Protein AF-0000000084597489 (afdb_homodimer)

Organism: NCBI:txid1246626

Structure (mmCIF, N/CA/C/O backbone):
data_AF-0000000084597489-model_v1
#
loop_
_entity.id
_entity.type
_entity.pdbx_description
1 polymer 'DUF3888 domain-containing protein'
#
loop_
_atom_site.group_PDB
_atom_site.id
_atom_site.type_symbol
_atom_site.label_atom_id
_atom_site.label_alt_id
_atom_site.label_comp_id
_atom_site.label_asym_id
_atom_site.label_entity_id
_atom_site.label_seq_id
_atom_site.pdbx_PDB_ins_code
_atom_site.Cartn_x
_atom_site.Cartn_y
_atom_site.Cartn_z
_atom_site.occupancy
_atom_site.B_iso_or_equiv
_atom_site.auth_seq_id
_atom_site.auth_comp_id
_atom_site.auth_asym_id
_atom_site.auth_atom_id
_atom_site.pdbx_PDB_model_num
ATOM 1 N N . MET A 1 1 ? -45.062 -68.438 13.211 1 38.62 1 MET A N 1
ATOM 2 C CA . MET A 1 1 ? -45.031 -67 12.867 1 38.62 1 MET A CA 1
ATOM 3 C C . MET A 1 1 ? -43.625 -66.5 12.914 1 38.62 1 MET A C 1
ATOM 5 O O . MET A 1 1 ? -42.969 -66.5 13.961 1 38.62 1 MET A O 1
ATOM 9 N N . LYS A 1 2 ? -42.875 -66.75 11.805 1 48.28 2 LYS A N 1
ATOM 10 C CA . LYS A 1 2 ? -41.5 -66.312 11.594 1 48.28 2 LYS A CA 1
ATOM 11 C C . LYS A 1 2 ? -41.344 -64.812 11.766 1 48.28 2 LYS A C 1
ATOM 13 O O . LYS A 1 2 ? -42.031 -64.062 11.109 1 48.28 2 LYS A O 1
ATOM 18 N N . VAL A 1 3 ? -41.188 -64.375 12.984 1 47.78 3 VAL A N 1
ATOM 19 C CA . VAL A 1 3 ? -41 -62.938 13.281 1 47.78 3 VAL A CA 1
ATOM 20 C C . VAL A 1 3 ? -39.844 -62.375 12.453 1 47.78 3 VAL A C 1
ATOM 22 O O . VAL A 1 3 ? -38.719 -62.906 12.516 1 47.78 3 VAL A O 1
ATOM 25 N N . PRO A 1 4 ? -40.156 -61.688 11.312 1 54.34 4 PRO A N 1
ATOM 26 C CA . PRO A 1 4 ? -39.062 -61.062 10.547 1 54.34 4 PRO A CA 1
ATOM 27 C C . PRO A 1 4 ? -38.219 -60.125 11.398 1 54.34 4 PRO A C 1
ATOM 29 O O . PRO A 1 4 ? -38.781 -59.344 12.203 1 54.34 4 PRO A O 1
ATOM 32 N N . ILE A 1 5 ? -37.062 -60.594 11.875 1 54.53 5 ILE A N 1
ATOM 33 C CA . ILE A 1 5 ? -36.062 -59.719 12.523 1 54.53 5 ILE A CA 1
ATOM 34 C C . ILE A 1 5 ? -35.75 -58.531 11.617 1 54.53 5 ILE A C 1
ATOM 36 O O . ILE A 1 5 ? -35.281 -58.688 10.492 1 54.53 5 ILE A O 1
ATOM 40 N N . LEU A 1 6 ? -36.562 -57.5 11.617 1 45.88 6 LEU A N 1
ATOM 41 C CA . LEU A 1 6 ? -36.25 -56.219 10.969 1 45.88 6 LEU A CA 1
ATOM 42 C C . LEU A 1 6 ? -34.906 -55.688 11.414 1 45.88 6 LEU A C 1
ATOM 44 O O . LEU A 1 6 ? -34.688 -55.438 12.594 1 45.88 6 LEU A O 1
ATOM 48 N N . ILE A 1 7 ? -33.844 -56.125 10.75 1 45.31 7 ILE A N 1
ATOM 49 C CA . ILE A 1 7 ? -32.5 -55.594 10.945 1 45.31 7 ILE A CA 1
ATOM 50 C C . ILE A 1 7 ? -32.531 -54.094 10.648 1 45.31 7 ILE A C 1
ATOM 52 O O . ILE A 1 7 ? -32.781 -53.656 9.523 1 45.31 7 ILE A O 1
ATOM 56 N N . LEU A 1 8 ? -33 -53.281 11.594 1 44.16 8 LEU A N 1
ATOM 57 C CA . LEU A 1 8 ? -32.812 -51.844 11.531 1 44.16 8 LEU A CA 1
ATOM 58 C C . LEU A 1 8 ? -31.359 -51.5 11.289 1 44.16 8 LEU A C 1
ATOM 60 O O . LEU A 1 8 ? -30.516 -51.781 12.141 1 44.16 8 LEU A O 1
ATOM 64 N N . LEU A 1 9 ? -30.906 -51.531 10.031 1 42.19 9 LEU A N 1
ATOM 65 C CA . LEU A 1 9 ? -29.594 -51 9.664 1 42.19 9 LEU A CA 1
ATOM 66 C C . LEU A 1 9 ? -29.469 -49.531 10.047 1 42.19 9 LEU A C 1
ATOM 68 O O . LEU A 1 9 ? -30.219 -48.688 9.547 1 42.19 9 LEU A O 1
ATOM 72 N N . VAL A 1 10 ? -29.219 -49.25 11.32 1 42.66 10 VAL A N 1
ATOM 73 C CA . VAL A 1 10 ? -28.875 -47.906 11.734 1 42.66 10 VAL A CA 1
ATOM 74 C C . VAL A 1 10 ? -27.688 -47.406 10.93 1 42.66 10 VAL A C 1
ATOM 76 O O . VAL A 1 10 ? -26.578 -47.938 11.039 1 42.66 10 VAL A O 1
ATOM 79 N N . ALA A 1 11 ? -27.938 -46.969 9.695 1 42.75 11 ALA A N 1
ATOM 80 C CA . ALA A 1 11 ? -26.922 -46.25 8.93 1 42.75 11 ALA A CA 1
ATOM 81 C C . ALA A 1 11 ? -26.344 -45.094 9.742 1 42.75 11 ALA A C 1
ATOM 83 O O . ALA A 1 11 ? -27.062 -44.156 10.094 1 42.75 11 ALA A O 1
ATOM 84 N N . THR A 1 12 ? -25.391 -45.406 10.633 1 39.28 12 THR A N 1
ATOM 85 C CA . THR A 1 12 ? -24.641 -44.344 11.281 1 39.28 12 THR A CA 1
ATOM 86 C C . THR A 1 12 ? -24.031 -43.406 10.25 1 39.28 12 THR A C 1
ATOM 88 O O . THR A 1 12 ? -23.219 -43.812 9.422 1 39.28 12 THR A O 1
ATOM 91 N N . PHE A 1 13 ? -24.844 -42.5 9.727 1 37.5 13 PHE A N 1
ATOM 92 C CA . PHE A 1 13 ? -24.297 -41.375 8.945 1 37.5 13 PHE A CA 1
ATOM 93 C C . PHE A 1 13 ? -23.125 -40.75 9.672 1 37.5 13 PHE A C 1
ATOM 95 O O . PHE A 1 13 ? -23.297 -40.125 10.727 1 37.5 13 PHE A O 1
ATOM 102 N N . LEU A 1 14 ? -21.906 -41.406 9.664 1 39.41 14 LEU A N 1
ATOM 103 C CA . LEU A 1 14 ? -20.703 -40.656 10.039 1 39.41 14 LEU A CA 1
ATOM 104 C C . LEU A 1 14 ? -20.625 -39.344 9.297 1 39.41 14 LEU A C 1
ATOM 106 O O . LEU A 1 14 ? -20.484 -39.312 8.07 1 39.41 14 LEU A O 1
ATOM 110 N N . PHE A 1 15 ? -21.453 -38.375 9.734 1 35.28 15 PHE A N 1
ATOM 111 C CA . PHE A 1 15 ? -21.156 -37.031 9.305 1 35.28 15 PHE A CA 1
ATOM 112 C C . PHE A 1 15 ? -19.672 -36.719 9.445 1 35.28 15 PHE A C 1
ATOM 114 O O . PHE A 1 15 ? -19.156 -36.594 10.562 1 35.28 15 PHE A O 1
ATOM 121 N N . THR A 1 16 ? -18.844 -37.312 8.609 1 35.59 16 THR A N 1
ATOM 122 C CA . THR A 1 16 ? -17.5 -36.75 8.57 1 35.59 16 THR A CA 1
ATOM 123 C C . THR A 1 16 ? -17.547 -35.219 8.469 1 35.59 16 THR A C 1
ATOM 125 O O . THR A 1 16 ? -18.188 -34.688 7.57 1 35.59 16 THR A O 1
ATOM 128 N N . THR A 1 17 ? -17.688 -34.562 9.625 1 39.88 17 THR A N 1
ATOM 129 C CA . THR A 1 17 ? -17.469 -33.125 9.617 1 39.88 17 THR A CA 1
ATOM 130 C C . THR A 1 17 ? -16.297 -32.75 8.727 1 39.88 17 THR A C 1
ATOM 132 O O . THR A 1 17 ? -15.258 -33.438 8.75 1 39.88 17 THR A O 1
ATOM 135 N N . PRO A 1 18 ? -16.578 -32.219 7.523 1 37.91 18 PRO A N 1
ATOM 136 C CA . PRO A 1 18 ? -15.414 -31.734 6.781 1 37.91 18 PRO A CA 1
ATOM 137 C C . PRO A 1 18 ? -14.367 -31.109 7.688 1 37.91 18 PRO A C 1
ATOM 139 O O . PRO A 1 18 ? -14.711 -30.5 8.703 1 37.91 18 PRO A O 1
ATOM 142 N N . ILE A 1 19 ? -13.281 -31.781 8.008 1 35.19 19 ILE A N 1
ATOM 143 C CA . ILE A 1 19 ? -12.125 -31.109 8.586 1 35.19 19 ILE A CA 1
ATOM 144 C C . ILE A 1 19 ? -12.008 -29.703 7.996 1 35.19 19 ILE A C 1
ATOM 146 O O . ILE A 1 19 ? -11.836 -29.531 6.789 1 35.19 19 ILE A O 1
ATOM 150 N N . GLN A 1 20 ? -12.859 -28.844 8.383 1 34.28 20 GLN A N 1
ATOM 151 C CA . GLN A 1 20 ? -12.43 -27.484 8.055 1 34.28 20 GLN A CA 1
ATOM 152 C C . GLN A 1 20 ? -10.953 -27.281 8.359 1 34.28 20 GLN A C 1
ATOM 154 O O . GLN A 1 20 ? -10.523 -27.422 9.5 1 34.28 20 GLN A O 1
ATOM 159 N N . ALA A 1 21 ? -10.055 -27.828 7.547 1 33.16 21 ALA A N 1
ATOM 160 C CA . ALA A 1 21 ? -8.695 -27.312 7.684 1 33.16 21 ALA A CA 1
ATOM 161 C C . ALA A 1 21 ? -8.703 -25.891 8.242 1 33.16 21 ALA A C 1
ATOM 163 O O . ALA A 1 21 ? -9.328 -25 7.672 1 33.16 21 ALA A O 1
ATOM 164 N N . GLN A 1 22 ? -8.727 -25.812 9.508 1 33.59 22 GLN A N 1
ATOM 165 C CA . GLN A 1 22 ? -8.328 -24.516 10.062 1 33.59 22 GLN A CA 1
ATOM 166 C C . GLN A 1 22 ? -7.098 -23.969 9.352 1 33.59 22 GLN A C 1
ATOM 168 O O . GLN A 1 22 ? -5.988 -24.484 9.531 1 33.59 22 GLN A O 1
ATOM 173 N N . VAL A 1 23 ? -7.102 -23.828 8.07 1 34.94 23 VAL A N 1
ATOM 174 C CA . VAL A 1 23 ? -6.051 -22.938 7.602 1 34.94 23 VAL A CA 1
ATOM 175 C C . VAL A 1 23 ? -5.73 -21.906 8.688 1 34.94 23 VAL A C 1
ATOM 177 O O . VAL A 1 23 ? -6.555 -21.047 8.992 1 34.94 23 VAL A O 1
ATOM 180 N N . GLU A 1 24 ? -5.359 -22.344 9.805 1 38.25 24 GLU A N 1
ATOM 181 C CA . GLU A 1 24 ? -4.723 -21.281 10.586 1 38.25 24 GLU A CA 1
ATOM 182 C C . GLU A 1 24 ? -4.055 -20.25 9.68 1 38.25 24 GLU A C 1
ATOM 184 O O . GLU A 1 24 ? -3.01 -20.516 9.086 1 38.25 24 GLU A O 1
ATOM 189 N N . SER A 1 25 ? -4.676 -19.812 8.656 1 43.41 25 SER A N 1
ATOM 190 C CA . SER A 1 25 ? -4.195 -18.75 7.777 1 43.41 25 SER A CA 1
ATOM 191 C C . SER A 1 25 ? -3.355 -17.734 8.547 1 43.41 25 SER A C 1
ATOM 193 O O . SER A 1 25 ? -3.809 -17.188 9.555 1 43.41 25 SER A O 1
ATOM 195 N N . ASN A 1 26 ? -2.293 -18.016 9.156 1 51.16 26 ASN A N 1
ATOM 196 C CA . ASN A 1 26 ? -1.458 -16.906 9.602 1 51.16 26 ASN A CA 1
ATOM 197 C C . ASN A 1 26 ? -1.826 -15.609 8.883 1 51.16 26 ASN A C 1
ATOM 199 O O . ASN A 1 26 ? -1.572 -15.469 7.688 1 51.16 26 ASN A O 1
ATOM 203 N N . SER A 1 27 ? -2.883 -14.93 9.391 1 72.44 27 SER A N 1
ATOM 204 C CA . SER A 1 27 ? -3.715 -13.883 8.812 1 72.44 27 SER A CA 1
ATOM 205 C C . SER A 1 27 ? -2.871 -12.703 8.352 1 72.44 27 SER A C 1
ATOM 207 O O . SER A 1 27 ? -2.018 -12.211 9.094 1 72.44 27 SER A O 1
ATOM 209 N N . GLN A 1 28 ? -2.662 -12.586 7.176 1 88.19 28 GLN A N 1
ATOM 210 C CA . GLN A 1 28 ? -2.074 -11.406 6.539 1 88.19 28 GLN A CA 1
ATOM 211 C C . GLN A 1 28 ? -2.539 -10.125 7.219 1 88.19 28 GLN A C 1
ATOM 213 O O . GLN A 1 28 ? -3.713 -9.992 7.57 1 88.19 28 GLN A O 1
ATOM 218 N N . SER A 1 29 ? -1.501 -9.352 7.629 1 94.62 29 SER A N 1
ATOM 219 C CA . SER A 1 29 ? -1.871 -8.086 8.25 1 94.62 29 SER A CA 1
ATOM 220 C C . SER A 1 29 ? -2.816 -7.289 7.355 1 94.62 29 SER A C 1
ATOM 222 O O . SER A 1 29 ? -2.836 -7.477 6.137 1 94.62 29 SER A O 1
ATOM 224 N N . GLN A 1 30 ? -3.555 -6.445 7.914 1 96.62 30 GLN A N 1
ATOM 225 C CA . GLN A 1 30 ? -4.414 -5.547 7.148 1 96.62 30 GLN A CA 1
ATOM 226 C C . GLN A 1 30 ? -3.6 -4.699 6.18 1 96.62 30 GLN A C 1
ATOM 228 O O . GLN A 1 30 ? -4.02 -4.473 5.043 1 96.62 30 GLN A O 1
ATOM 233 N N . GLN A 1 31 ? -2.492 -4.352 6.648 1 98.12 31 GLN A N 1
ATOM 234 C CA . GLN A 1 31 ? -1.624 -3.523 5.816 1 98.12 31 GLN A CA 1
ATOM 235 C C . GLN A 1 31 ? -1.136 -4.297 4.594 1 98.12 31 GLN A C 1
ATOM 237 O O . GLN A 1 31 ? -1.117 -3.762 3.484 1 98.12 31 GLN A O 1
ATOM 242 N N . ASP A 1 32 ? -0.842 -5.504 4.797 1 98 32 ASP A N 1
ATOM 243 C CA . ASP A 1 32 ? -0.405 -6.309 3.66 1 98 32 ASP A CA 1
ATOM 244 C C . ASP A 1 32 ? -1.561 -6.578 2.699 1 98 32 ASP A C 1
ATOM 246 O O . ASP A 1 32 ? -1.361 -6.648 1.484 1 98 32 ASP A O 1
ATOM 250 N N . GLN A 1 33 ? -2.717 -6.691 3.215 1 97.81 33 GLN A N 1
ATOM 251 C CA . GLN A 1 33 ? -3.881 -6.84 2.348 1 97.81 33 GLN A CA 1
ATOM 252 C C . GLN A 1 33 ? -4.117 -5.574 1.527 1 97.81 33 GLN A C 1
ATOM 254 O O . GLN A 1 33 ? -4.484 -5.652 0.352 1 97.81 33 GLN A O 1
ATOM 259 N N . ILE A 1 34 ? -3.887 -4.477 2.098 1 98.62 34 ILE A N 1
ATOM 260 C CA . ILE A 1 34 ? -4.012 -3.195 1.411 1 98.62 34 ILE A CA 1
ATOM 261 C C . ILE A 1 34 ? -2.938 -3.08 0.334 1 98.62 34 ILE A C 1
ATOM 263 O O . ILE A 1 34 ? -3.232 -2.744 -0.815 1 98.62 34 ILE A O 1
ATOM 267 N N . ILE A 1 35 ? -1.724 -3.412 0.653 1 98.75 35 ILE A N 1
ATOM 268 C CA . ILE A 1 35 ? -0.629 -3.381 -0.31 1 98.75 35 ILE A CA 1
ATOM 269 C C . ILE A 1 35 ? -0.944 -4.309 -1.48 1 98.75 35 ILE A C 1
ATOM 271 O O . ILE A 1 35 ? -0.804 -3.924 -2.643 1 98.75 35 ILE A O 1
ATOM 275 N N . GLU A 1 36 ? -1.407 -5.488 -1.193 1 98.38 36 GLU A N 1
ATOM 276 C CA . GLU A 1 36 ? -1.79 -6.453 -2.221 1 98.38 36 GLU A CA 1
ATOM 277 C C . GLU A 1 36 ? -2.852 -5.875 -3.152 1 98.38 36 GLU A C 1
ATOM 279 O O . GLU A 1 36 ? -2.744 -5.992 -4.375 1 98.38 36 GLU A O 1
ATOM 284 N N . SER A 1 37 ? -3.807 -5.262 -2.551 1 98 37 SER A N 1
ATOM 285 C CA . SER A 1 37 ? -4.93 -4.758 -3.338 1 98 37 SER A CA 1
ATOM 286 C C . SER A 1 37 ? -4.504 -3.586 -4.219 1 98 37 SER A C 1
ATOM 288 O O . SER A 1 37 ? -4.898 -3.502 -5.383 1 98 37 SER A O 1
ATOM 290 N N . ILE A 1 38 ? -3.691 -2.736 -3.699 1 98.5 38 ILE A N 1
ATOM 291 C CA . ILE A 1 38 ? -3.25 -1.573 -4.461 1 98.5 38 ILE A CA 1
ATOM 292 C C . ILE A 1 38 ? -2.352 -2.021 -5.613 1 98.5 38 ILE A C 1
ATOM 294 O O . ILE A 1 38 ? -2.428 -1.476 -6.715 1 98.5 38 ILE A O 1
ATOM 298 N N . LEU A 1 39 ? -1.53 -3.039 -5.352 1 98.38 39 LEU A N 1
ATOM 299 C CA . LEU A 1 39 ? -0.535 -3.461 -6.332 1 98.38 39 LEU A CA 1
ATOM 300 C C . LEU A 1 39 ? -1.058 -4.621 -7.172 1 98.38 39 LEU A C 1
ATOM 302 O O . LEU A 1 39 ? -0.314 -5.203 -7.965 1 98.38 39 LEU A O 1
ATOM 306 N N . PHE A 1 40 ? -2.297 -4.969 -7.098 1 98 40 PHE A N 1
ATOM 307 C CA . PHE A 1 40 ? -2.848 -6.195 -7.664 1 98 40 PHE A CA 1
ATOM 308 C C . PHE A 1 40 ? -2.582 -6.27 -9.164 1 98 40 PHE A C 1
ATOM 310 O O . PHE A 1 40 ? -2.033 -7.258 -9.656 1 98 40 PHE A O 1
ATOM 317 N N . VAL A 1 41 ? -2.904 -5.25 -9.867 1 97.19 41 VAL A N 1
ATOM 318 C CA . VAL A 1 41 ? -2.799 -5.262 -11.328 1 97.19 41 VAL A CA 1
ATOM 319 C C . VAL A 1 41 ? -1.331 -5.32 -11.742 1 97.19 41 VAL A C 1
ATOM 321 O O . VAL A 1 41 ? -0.958 -6.098 -12.625 1 97.19 41 VAL A O 1
ATOM 324 N N . THR A 1 42 ? -0.483 -4.504 -11.031 1 98 42 THR A N 1
ATOM 325 C CA . THR A 1 42 ? 0.943 -4.465 -11.344 1 98 42 THR A CA 1
ATOM 326 C C . THR A 1 42 ? 1.582 -5.832 -11.109 1 98 42 THR A C 1
ATOM 328 O O . THR A 1 42 ? 2.328 -6.324 -11.961 1 98 42 THR A O 1
ATOM 331 N N . ILE A 1 43 ? 1.26 -6.48 -10 1 98.75 43 ILE A N 1
ATOM 332 C CA . ILE A 1 43 ? 1.809 -7.789 -9.664 1 98.75 43 ILE A CA 1
ATOM 333 C C . ILE A 1 43 ? 1.311 -8.836 -10.664 1 98.75 43 ILE A C 1
ATOM 335 O O . ILE A 1 43 ? 2.098 -9.625 -11.18 1 98.75 43 ILE A O 1
ATOM 339 N N . SER A 1 44 ? 0.061 -8.773 -10.984 1 98.12 44 SER A N 1
ATOM 340 C CA . SER A 1 44 ? -0.523 -9.742 -11.914 1 98.12 44 SER A CA 1
ATOM 341 C C . SER A 1 44 ? 0.147 -9.672 -13.281 1 98.12 44 SER A C 1
ATOM 343 O O . SER A 1 44 ? 0.469 -10.703 -13.867 1 98.12 44 SER A O 1
ATOM 345 N N . ASN A 1 45 ? 0.3 -8.5 -13.758 1 98.44 45 ASN A N 1
ATOM 346 C CA . ASN A 1 45 ? 0.928 -8.32 -15.062 1 98.44 45 ASN A CA 1
ATOM 347 C C . ASN A 1 45 ? 2.379 -8.797 -15.055 1 98.44 45 ASN A C 1
ATOM 349 O O . ASN A 1 45 ? 2.834 -9.422 -16.016 1 98.44 45 ASN A O 1
ATOM 353 N N . GLU A 1 46 ? 3.104 -8.477 -13.992 1 98.81 46 GLU A N 1
ATOM 354 C CA . GLU A 1 46 ? 4.492 -8.914 -13.891 1 98.81 46 GLU A CA 1
ATOM 355 C C . GLU A 1 46 ? 4.598 -10.438 -13.906 1 98.81 46 GLU A C 1
ATOM 357 O O . GLU A 1 46 ? 5.441 -11 -14.609 1 98.81 46 GLU A O 1
ATOM 362 N N . LEU A 1 47 ? 3.719 -11.055 -13.086 1 98.88 47 LEU A N 1
ATOM 363 C CA . LEU A 1 47 ? 3.719 -12.516 -13.039 1 98.88 47 LEU A CA 1
ATOM 364 C C . LEU A 1 47 ? 3.398 -13.109 -14.406 1 98.88 47 LEU A C 1
ATOM 366 O O . LEU A 1 47 ? 4.059 -14.047 -14.852 1 98.88 47 LEU A O 1
ATOM 370 N N . LYS A 1 48 ? 2.371 -12.594 -15.055 1 98.69 48 LYS A N 1
ATOM 371 C CA . LYS A 1 48 ? 2.012 -13.07 -16.391 1 98.69 48 LYS A CA 1
ATOM 372 C C . LYS A 1 48 ? 3.195 -12.977 -17.344 1 98.69 48 LYS A C 1
ATOM 374 O O . LYS A 1 48 ? 3.455 -13.898 -18.125 1 98.69 48 LYS A O 1
ATOM 379 N N . MET A 1 49 ? 3.836 -11.906 -17.328 1 98.62 49 MET A N 1
ATOM 380 C CA . MET A 1 49 ? 4.969 -11.68 -18.219 1 98.62 49 MET A CA 1
ATOM 381 C C . MET A 1 49 ? 6.113 -12.633 -17.891 1 98.62 49 MET A C 1
ATOM 383 O O . MET A 1 49 ? 6.711 -13.219 -18.797 1 98.62 49 MET A O 1
ATOM 387 N N . LYS A 1 50 ? 6.461 -12.844 -16.609 1 98.56 50 LYS A N 1
ATOM 388 C CA . LYS A 1 50 ? 7.617 -13.625 -16.188 1 98.56 50 LYS A CA 1
ATOM 389 C C . LYS A 1 50 ? 7.379 -15.117 -16.375 1 98.56 50 LYS A C 1
ATOM 391 O O . LYS A 1 50 ? 8.312 -15.867 -16.656 1 98.56 50 LYS A O 1
ATOM 396 N N . PHE A 1 51 ? 6.168 -15.516 -16.297 1 98.19 51 PHE A N 1
ATOM 397 C CA . PHE A 1 51 ? 5.859 -16.938 -16.359 1 98.19 51 PHE A CA 1
ATOM 398 C C . PHE A 1 51 ? 5.223 -17.297 -17.688 1 98.19 51 PHE A C 1
ATOM 400 O O . PHE A 1 51 ? 4.953 -18.469 -17.969 1 98.19 51 PHE A O 1
ATOM 407 N N . ASP A 1 52 ? 4.988 -16.219 -18.547 1 96.69 52 ASP A N 1
ATOM 408 C CA . ASP A 1 52 ? 4.348 -16.391 -19.859 1 96.69 52 ASP A CA 1
ATOM 409 C C . ASP A 1 52 ? 2.982 -17.062 -19.719 1 96.69 52 ASP A C 1
ATOM 411 O O . ASP A 1 52 ? 2.582 -17.844 -20.578 1 96.69 52 ASP A O 1
ATOM 415 N N . ASN A 1 53 ? 2.412 -16.938 -18.516 1 96.5 53 ASN A N 1
ATOM 416 C CA . ASN A 1 53 ? 1.111 -17.469 -18.125 1 96.5 53 ASN A CA 1
ATOM 417 C C . ASN A 1 53 ? 0.51 -16.703 -16.953 1 96.5 53 ASN A C 1
ATOM 419 O O . ASN A 1 53 ? 1.233 -16.266 -16.062 1 96.5 53 ASN A O 1
ATOM 423 N N . PRO A 1 54 ? -0.831 -16.578 -17.031 1 97.06 54 PRO A N 1
ATOM 424 C CA . PRO A 1 54 ? -1.43 -15.977 -15.828 1 97.06 54 PRO A CA 1
ATOM 425 C C . PRO A 1 54 ? -1.196 -16.812 -14.57 1 97.06 54 PRO A C 1
ATOM 427 O O . PRO A 1 54 ? -1.327 -18.031 -14.609 1 97.06 54 PRO A O 1
ATOM 430 N N . MET A 1 55 ? -0.812 -16.141 -13.469 1 98.19 55 MET A N 1
ATOM 431 C CA . MET A 1 55 ? -0.617 -16.797 -12.172 1 98.19 55 MET A CA 1
ATOM 432 C C . MET A 1 55 ? -1.559 -16.203 -11.125 1 98.19 55 MET A C 1
ATOM 434 O O . MET A 1 55 ? -1.806 -14.992 -11.117 1 98.19 55 MET A O 1
ATOM 438 N N . SER A 1 56 ? -2.1 -17.062 -10.258 1 97.69 56 SER A N 1
ATOM 439 C CA . SER A 1 56 ? -2.682 -16.594 -9.008 1 97.69 56 SER A CA 1
ATOM 440 C C . SER A 1 56 ? -1.604 -16.328 -7.961 1 97.69 56 SER A C 1
ATOM 442 O O . SER A 1 56 ? -0.475 -16.812 -8.094 1 97.69 56 SER A O 1
ATOM 444 N N . PHE A 1 57 ? -1.954 -15.469 -6.957 1 98.12 57 PHE A N 1
ATOM 445 C CA . PHE A 1 57 ? -0.966 -15.25 -5.906 1 98.12 57 PHE A CA 1
ATOM 446 C C . PHE A 1 57 ? -1.646 -14.938 -4.578 1 98.12 57 PHE A C 1
ATOM 448 O O . PHE A 1 57 ? -2.814 -14.539 -4.551 1 98.12 57 PHE A O 1
ATOM 455 N N . SER A 1 58 ? -0.874 -15.195 -3.525 1 96.12 58 SER A N 1
ATOM 456 C CA . SER A 1 58 ? -1.307 -14.969 -2.15 1 96.12 58 SER A CA 1
ATOM 457 C C . SER A 1 58 ? -0.121 -14.672 -1.239 1 96.12 58 SER A C 1
ATOM 459 O O . SER A 1 58 ? 0.997 -14.461 -1.715 1 96.12 58 SER A O 1
ATOM 461 N N . CYS A 1 59 ? -0.366 -14.383 -0.003 1 96.75 59 CYS A N 1
ATOM 462 C CA . CYS A 1 59 ? 0.646 -14.227 1.036 1 96.75 59 CYS A CA 1
ATOM 463 C C . CYS A 1 59 ? 1.539 -13.023 0.755 1 96.75 59 CYS A C 1
ATOM 465 O O . CYS A 1 59 ? 2.756 -13.094 0.933 1 96.75 59 CYS A O 1
ATOM 467 N N . VAL A 1 60 ? 0.938 -11.992 0.282 1 97.94 60 VAL A N 1
ATOM 468 C CA . VAL A 1 60 ? 1.697 -10.781 -0.022 1 97.94 60 VAL A CA 1
ATOM 469 C C . VAL A 1 60 ? 2.234 -10.172 1.271 1 97.94 60 VAL A C 1
ATOM 471 O O . VAL A 1 60 ? 1.507 -10.055 2.258 1 97.94 60 VAL A O 1
ATOM 474 N N . HIS A 1 61 ? 3.525 -9.828 1.229 1 98.19 61 HIS A N 1
ATOM 475 C CA . HIS A 1 61 ? 4.195 -9.227 2.375 1 98.19 61 HIS A CA 1
ATOM 476 C C . HIS A 1 61 ? 5.156 -8.125 1.937 1 98.19 61 HIS A C 1
ATOM 478 O O . HIS A 1 61 ? 6.16 -8.398 1.275 1 98.19 61 HIS A O 1
ATOM 484 N N . GLY A 1 62 ? 4.801 -6.934 2.266 1 98.56 62 GLY A N 1
ATOM 485 C CA . GLY A 1 62 ? 5.695 -5.82 1.985 1 98.56 62 GLY A CA 1
ATOM 486 C C . GLY A 1 62 ? 6.711 -5.574 3.088 1 98.56 62 GLY A C 1
ATOM 487 O O . GLY A 1 62 ? 6.367 -5.594 4.27 1 98.56 62 GLY A O 1
ATOM 488 N N . HIS A 1 63 ? 7.914 -5.324 2.707 1 98.44 63 HIS A N 1
ATOM 489 C CA . HIS A 1 63 ? 8.969 -5.121 3.695 1 98.44 63 HIS A CA 1
ATOM 490 C C . HIS A 1 63 ? 10.164 -4.398 3.084 1 98.44 63 HIS A C 1
ATOM 492 O O . HIS A 1 63 ? 10.18 -4.121 1.883 1 98.44 63 HIS A O 1
ATOM 498 N N . SER A 1 64 ? 11.062 -3.928 3.898 1 98.38 64 SER A N 1
ATOM 499 C CA . SER A 1 64 ? 12.359 -3.369 3.5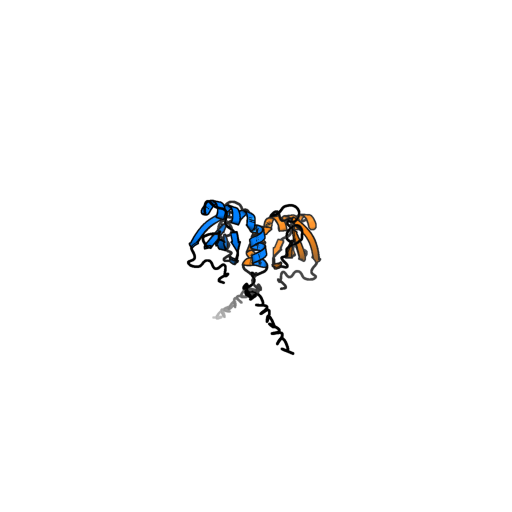23 1 98.38 64 SER A CA 1
ATOM 500 C C . SER A 1 64 ? 12.195 -2.041 2.791 1 98.38 64 SER A C 1
ATOM 502 O O . SER A 1 64 ? 12.867 -1.797 1.783 1 98.38 64 SER A O 1
ATOM 504 N N . PHE A 1 65 ? 11.312 -1.304 3.244 1 98.44 65 PHE A N 1
ATOM 505 C CA . PHE A 1 65 ? 11.203 0.051 2.715 1 98.44 65 PHE A CA 1
ATOM 506 C C . PHE A 1 65 ? 12.453 0.858 3.033 1 98.44 65 PHE A C 1
ATOM 508 O O . PHE A 1 65 ? 12.938 0.846 4.168 1 98.44 65 PHE A O 1
ATOM 515 N N . LYS A 1 66 ? 12.914 1.578 2.006 1 98.06 66 LYS A N 1
ATOM 516 C CA . LYS A 1 66 ? 14.102 2.389 2.254 1 98.06 66 LYS A CA 1
ATOM 517 C C . LYS A 1 66 ? 14.164 3.572 1.292 1 98.06 66 LYS A C 1
ATOM 519 O O . LYS A 1 66 ? 13.711 3.477 0.15 1 98.06 66 LYS A O 1
ATOM 524 N N . LYS A 1 67 ? 14.758 4.629 1.692 1 96.88 67 LYS A N 1
ATOM 525 C CA . LYS A 1 67 ? 15.117 5.773 0.857 1 96.88 67 LYS A CA 1
ATOM 526 C C . LYS A 1 67 ? 16.469 5.551 0.174 1 96.88 67 LYS A C 1
ATOM 528 O O . LYS A 1 67 ? 17.406 5.043 0.79 1 96.88 67 LYS A O 1
ATOM 533 N N . THR A 1 68 ? 16.453 5.91 -1.074 1 96.69 68 THR A N 1
ATOM 534 C CA . THR A 1 68 ? 17.703 5.867 -1.83 1 96.69 68 THR A CA 1
ATOM 535 C C . THR A 1 68 ? 18.141 7.273 -2.232 1 96.69 68 THR A C 1
ATOM 537 O O . THR A 1 68 ? 17.484 8.258 -1.871 1 96.69 68 THR A O 1
ATOM 540 N N . LEU A 1 69 ? 19.219 7.371 -2.932 1 95.19 69 LEU A N 1
ATOM 541 C CA . LEU A 1 69 ? 19.703 8.664 -3.408 1 95.19 69 LEU A CA 1
ATOM 542 C C . LEU A 1 69 ? 18.719 9.289 -4.387 1 95.19 69 LEU A C 1
ATOM 544 O O . LEU A 1 69 ? 18.578 10.508 -4.441 1 95.19 69 LEU A O 1
ATOM 548 N N . GLU A 1 70 ? 17.953 8.438 -5.141 1 95.94 70 GLU A N 1
ATOM 549 C CA . GLU A 1 70 ? 17.141 8.906 -6.254 1 95.94 70 GLU A CA 1
ATOM 550 C C . GLU A 1 70 ? 15.656 8.727 -5.965 1 95.94 70 GLU A C 1
ATOM 552 O O . GLU A 1 70 ? 14.812 9.156 -6.75 1 95.94 70 GLU A O 1
ATOM 557 N N . GLY A 1 71 ? 15.391 8.109 -4.898 1 97.12 71 GLY A N 1
ATOM 558 C CA . GLY A 1 71 ? 14 7.848 -4.582 1 97.12 71 GLY A CA 1
ATOM 559 C C . GLY A 1 71 ? 13.82 6.863 -3.439 1 97.12 71 GLY A C 1
ATOM 560 O O . GLY A 1 71 ? 14.391 7.047 -2.361 1 97.12 71 GLY A O 1
ATOM 561 N N . HIS A 1 72 ? 12.969 5.891 -3.633 1 98.31 72 HIS A N 1
ATOM 562 C CA . HIS A 1 72 ? 12.672 4.891 -2.611 1 98.31 72 HIS A CA 1
ATOM 563 C C . HIS A 1 72 ? 12.586 3.494 -3.217 1 98.31 72 HIS A C 1
ATOM 565 O O . HIS A 1 72 ? 12.375 3.348 -4.422 1 98.31 72 HIS A O 1
ATOM 571 N N . GLN A 1 73 ? 12.727 2.531 -2.344 1 98.75 73 GLN A N 1
ATOM 572 C CA . GLN A 1 73 ? 12.555 1.137 -2.732 1 98.75 73 GLN A CA 1
ATOM 573 C C . GLN A 1 73 ? 11.867 0.336 -1.63 1 98.75 73 GLN A C 1
ATOM 575 O O . GLN A 1 73 ? 11.992 0.667 -0.448 1 98.75 73 GLN A O 1
ATOM 580 N N . PHE A 1 74 ? 11.234 -0.744 -2.027 1 98.81 74 PHE A N 1
ATOM 581 C CA . PHE A 1 74 ? 10.727 -1.743 -1.096 1 98.81 74 PHE A CA 1
ATOM 582 C C . PHE A 1 74 ? 10.578 -3.098 -1.779 1 98.81 74 PHE A C 1
ATOM 584 O O . PHE A 1 74 ? 10.664 -3.191 -3.006 1 98.81 74 PHE A O 1
ATOM 591 N N . LYS A 1 75 ? 10.414 -4.082 -0.979 1 98.94 75 LYS A N 1
ATOM 592 C CA . LYS A 1 75 ? 10.25 -5.438 -1.494 1 98.94 75 LYS A CA 1
ATOM 593 C C . LYS A 1 75 ? 8.867 -5.988 -1.17 1 98.94 75 LYS A C 1
ATOM 595 O O . LYS A 1 75 ? 8.281 -5.641 -0.143 1 98.94 75 LYS A O 1
ATOM 600 N N . VAL A 1 76 ? 8.445 -6.855 -2.074 1 98.81 76 VAL A N 1
ATOM 601 C CA . VAL A 1 76 ? 7.223 -7.621 -1.86 1 98.81 76 VAL A CA 1
ATOM 602 C C . VAL A 1 76 ? 7.496 -9.109 -2.084 1 98.81 76 VAL A C 1
ATOM 604 O O . VAL A 1 76 ? 7.945 -9.508 -3.162 1 98.81 76 VAL A O 1
ATOM 607 N N . ASP A 1 77 ? 7.258 -9.859 -1.053 1 98.62 77 ASP A N 1
ATOM 608 C CA . ASP A 1 77 ? 7.25 -11.312 -1.185 1 98.62 77 ASP A CA 1
ATOM 609 C C . ASP A 1 77 ? 5.828 -11.836 -1.399 1 98.62 77 ASP A C 1
ATOM 611 O O . ASP A 1 77 ? 4.875 -11.32 -0.817 1 98.62 77 ASP A O 1
ATOM 615 N N . LEU A 1 78 ? 5.781 -12.938 -2.188 1 98.5 78 LEU A N 1
ATOM 616 C CA . LEU A 1 78 ? 4.473 -13.562 -2.355 1 98.5 78 LEU A CA 1
ATOM 617 C C . LEU A 1 78 ? 4.621 -15 -2.834 1 98.5 78 LEU A C 1
ATOM 619 O O . LEU A 1 78 ? 5.727 -15.445 -3.152 1 98.5 78 LEU A O 1
ATOM 623 N N . VAL A 1 79 ? 3.543 -15.734 -2.73 1 98.06 79 VAL A N 1
ATOM 624 C CA . VAL A 1 79 ? 3.438 -17.062 -3.305 1 98.06 79 VAL A CA 1
ATOM 625 C C . VAL A 1 79 ? 2.617 -17.016 -4.59 1 98.06 79 VAL A C 1
ATOM 627 O O . VAL A 1 79 ? 1.449 -16.625 -4.574 1 98.06 79 VAL A O 1
ATOM 630 N N . ALA A 1 80 ? 3.225 -17.391 -5.68 1 98.38 80 ALA A N 1
ATOM 631 C CA . ALA A 1 80 ? 2.541 -17.469 -6.965 1 98.38 80 ALA A CA 1
ATOM 632 C C . ALA A 1 80 ? 2.273 -18.922 -7.352 1 98.38 80 ALA A C 1
ATOM 634 O O . ALA A 1 80 ? 3.088 -19.812 -7.07 1 98.38 80 ALA A O 1
ATOM 635 N N . TYR A 1 81 ? 1.072 -19.078 -8.016 1 97.94 81 TYR A N 1
ATOM 636 C CA . TYR A 1 81 ? 0.769 -20.484 -8.305 1 97.94 81 TYR A CA 1
ATOM 637 C C . TYR A 1 81 ? -0.222 -20.594 -9.461 1 97.94 81 TYR A C 1
ATOM 639 O O . TYR A 1 81 ? -0.988 -19.656 -9.719 1 97.94 81 TYR A O 1
ATOM 647 N N . ASP A 1 82 ? -0.106 -21.641 -10.195 1 96.19 82 ASP A N 1
ATOM 648 C CA . ASP A 1 82 ? -1.115 -22.078 -11.156 1 96.19 82 ASP A CA 1
ATOM 649 C C . ASP A 1 82 ? -1.52 -23.531 -10.906 1 96.19 82 ASP A C 1
ATOM 651 O O . ASP A 1 82 ? -1.397 -24.031 -9.789 1 96.19 82 ASP A O 1
ATOM 655 N N . ASN A 1 83 ? -2.162 -24.188 -11.852 1 93.81 83 ASN A N 1
ATOM 656 C CA . ASN A 1 83 ? -2.693 -25.531 -11.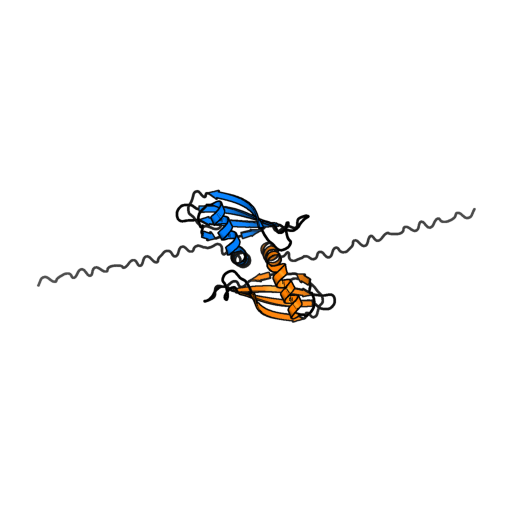648 1 93.81 83 ASN A CA 1
ATOM 657 C C . ASN A 1 83 ? -1.575 -26.562 -11.531 1 93.81 83 ASN A C 1
ATOM 659 O O . ASN A 1 83 ? -1.813 -27.703 -11.109 1 93.81 83 ASN A O 1
ATOM 663 N N . HIS A 1 84 ? -0.416 -26.172 -11.703 1 93.44 84 HIS A N 1
ATOM 664 C CA . HIS A 1 84 ? 0.648 -27.156 -11.805 1 93.44 84 HIS A CA 1
ATOM 665 C C . HIS A 1 84 ? 1.759 -26.891 -10.797 1 93.44 84 HIS A C 1
ATOM 667 O O . HIS A 1 84 ? 2.273 -27.812 -10.164 1 93.44 84 HIS A O 1
ATOM 673 N N . ASP A 1 85 ? 2.105 -25.641 -10.648 1 96.06 85 ASP A N 1
ATOM 674 C CA . ASP A 1 85 ? 3.328 -25.328 -9.914 1 96.06 85 ASP A CA 1
ATOM 675 C C . ASP A 1 85 ? 3.092 -24.219 -8.898 1 96.06 85 ASP A C 1
ATOM 677 O O . ASP A 1 85 ? 2.15 -23.422 -9.039 1 96.06 85 ASP A O 1
ATOM 681 N N . THR A 1 86 ? 3.9 -24.156 -7.879 1 97.5 86 THR A N 1
ATOM 682 C CA . THR A 1 86 ? 3.926 -23.125 -6.859 1 97.5 86 THR A CA 1
ATOM 683 C C . THR A 1 86 ? 5.324 -22.531 -6.727 1 97.5 86 THR A C 1
ATOM 685 O O . THR A 1 86 ? 6.32 -23.25 -6.742 1 97.5 86 THR A O 1
ATOM 688 N N . TYR A 1 87 ? 5.336 -21.156 -6.574 1 97.69 87 TYR A N 1
ATOM 689 C CA . TYR A 1 87 ? 6.609 -20.453 -6.516 1 97.69 87 TYR A CA 1
ATOM 690 C C . TYR A 1 87 ? 6.625 -19.453 -5.359 1 97.69 87 TYR A C 1
ATOM 692 O O . TYR A 1 87 ? 5.621 -18.797 -5.09 1 97.69 87 TYR A O 1
ATOM 700 N N . ASP A 1 88 ? 7.746 -19.344 -4.699 1 98.12 88 ASP A N 1
ATOM 701 C CA . ASP A 1 88 ? 8.07 -18.141 -3.951 1 98.12 88 ASP A CA 1
ATOM 702 C C . ASP A 1 88 ? 8.57 -17.031 -4.879 1 98.12 88 ASP A C 1
ATOM 704 O O . ASP A 1 88 ? 9.453 -17.281 -5.715 1 98.12 88 ASP A O 1
ATOM 708 N N . VAL A 1 89 ? 8 -15.922 -4.723 1 98.75 89 VAL A N 1
ATOM 709 C CA . VAL A 1 89 ? 8.383 -14.812 -5.594 1 98.75 89 VAL A CA 1
ATOM 710 C C . VAL A 1 89 ? 8.742 -13.594 -4.746 1 98.75 89 VAL A C 1
ATOM 712 O O . VAL A 1 89 ? 8.062 -13.289 -3.762 1 98.75 89 VAL A O 1
ATOM 715 N N . ARG A 1 90 ? 9.836 -12.883 -5.152 1 98.88 90 ARG A N 1
ATOM 716 C CA . ARG A 1 90 ? 10.203 -11.586 -4.586 1 98.88 90 ARG A CA 1
ATOM 717 C C . ARG A 1 90 ? 10.344 -10.531 -5.684 1 98.88 90 ARG A C 1
ATOM 719 O O . ARG A 1 90 ? 11.055 -10.75 -6.668 1 98.88 90 ARG A O 1
ATOM 726 N N . MET A 1 91 ? 9.68 -9.438 -5.473 1 98.94 91 MET A N 1
ATOM 727 C CA . MET A 1 91 ? 9.805 -8.281 -6.348 1 98.94 91 MET A CA 1
ATOM 728 C C . MET A 1 91 ? 10.359 -7.082 -5.59 1 98.94 91 MET A C 1
ATOM 730 O O . MET A 1 91 ? 10.016 -6.863 -4.426 1 98.94 91 MET A O 1
ATOM 734 N N . THR A 1 92 ? 11.18 -6.297 -6.223 1 98.94 92 THR A N 1
ATOM 735 C CA . THR A 1 92 ? 11.617 -5.008 -5.691 1 98.94 92 THR A CA 1
ATOM 736 C C . THR A 1 92 ? 10.977 -3.861 -6.473 1 98.94 92 THR A C 1
ATOM 738 O O . THR A 1 92 ? 11.078 -3.809 -7.699 1 98.94 92 THR A O 1
ATOM 741 N N . PHE A 1 93 ? 10.352 -2.998 -5.82 1 98.88 93 PHE A N 1
ATOM 742 C CA . PHE A 1 93 ? 9.711 -1.816 -6.387 1 98.88 93 PHE A CA 1
ATOM 743 C C . PHE A 1 93 ? 10.57 -0.578 -6.168 1 98.88 93 PHE A C 1
ATOM 745 O O . PHE A 1 93 ? 11.234 -0.451 -5.137 1 98.88 93 PHE A O 1
ATOM 752 N N . SER A 1 94 ? 10.523 0.343 -7.145 1 98.69 94 SER A N 1
ATOM 753 C CA . SER A 1 94 ? 11.281 1.59 -7.047 1 98.69 94 SER A CA 1
ATOM 754 C C . SER A 1 94 ? 10.555 2.729 -7.758 1 98.69 94 SER A C 1
ATOM 756 O O . SER A 1 94 ? 9.938 2.52 -8.805 1 98.69 94 SER A O 1
ATOM 758 N N . ASP A 1 95 ? 10.664 3.893 -7.172 1 97.94 95 ASP A N 1
ATOM 759 C CA . ASP A 1 95 ? 10.164 5.078 -7.859 1 97.94 95 ASP A CA 1
ATOM 760 C C . ASP A 1 95 ? 11.305 6.02 -8.234 1 97.94 95 ASP A C 1
ATOM 762 O O . ASP A 1 95 ? 11.109 7.234 -8.32 1 97.94 95 ASP A O 1
ATOM 766 N N . GLU A 1 96 ? 12.445 5.523 -8.469 1 97.06 96 GLU A N 1
ATOM 767 C CA . GLU A 1 96 ? 13.656 6.301 -8.711 1 97.06 96 GLU A CA 1
ATOM 768 C C . GLU A 1 96 ? 13.602 6.996 -10.062 1 97.06 96 GLU A C 1
ATOM 770 O O . GLU A 1 96 ? 14.211 8.055 -10.25 1 97.06 96 GLU A O 1
ATOM 775 N N . GLU A 1 97 ? 12.898 6.461 -11.047 1 96.06 97 GLU A N 1
ATOM 776 C CA . GLU A 1 97 ? 12.82 7.074 -12.375 1 96.06 97 GLU A CA 1
ATOM 777 C C . GLU A 1 97 ? 11.875 8.273 -12.367 1 96.06 97 GLU A C 1
ATOM 779 O O . GLU A 1 97 ? 12.156 9.289 -13 1 96.06 97 GLU A O 1
ATOM 784 N N . LEU A 1 98 ? 10.805 8.125 -11.727 1 94.75 98 LEU A N 1
ATOM 785 C CA . LEU A 1 98 ? 9.805 9.164 -11.523 1 94.75 98 LEU A CA 1
ATOM 786 C C . LEU A 1 98 ? 9.133 9.023 -10.164 1 94.75 98 LEU A C 1
ATOM 788 O O . LEU A 1 98 ? 8.453 8.031 -9.898 1 94.75 98 LEU A O 1
ATOM 792 N N . TYR A 1 99 ? 9.312 10.023 -9.375 1 92.5 99 TYR A N 1
ATOM 793 C CA . TYR A 1 99 ? 8.805 9.984 -8.008 1 92.5 99 TYR A CA 1
ATOM 794 C C . TYR A 1 99 ? 7.32 9.625 -7.988 1 92.5 99 TYR A C 1
ATOM 796 O O . TYR A 1 99 ? 6.531 10.188 -8.75 1 92.5 99 TYR A O 1
ATOM 804 N N . GLY A 1 100 ? 6.996 8.617 -7.207 1 93.19 100 GLY A N 1
ATOM 805 C CA . GLY A 1 100 ? 5.609 8.219 -7.027 1 93.19 100 GLY A CA 1
ATOM 806 C C . GLY A 1 100 ? 5.145 7.184 -8.039 1 93.19 100 GLY A C 1
ATOM 807 O O . GLY A 1 100 ? 4.074 6.598 -7.883 1 93.19 100 GLY A O 1
ATOM 808 N N . ASN A 1 101 ? 5.891 7.066 -9.047 1 95.75 101 ASN A N 1
ATOM 809 C CA . ASN A 1 101 ? 5.629 6.008 -10.016 1 95.75 101 ASN A CA 1
ATOM 810 C C . ASN A 1 101 ? 6.434 4.75 -9.703 1 95.75 101 ASN A C 1
ATOM 812 O O . ASN A 1 101 ? 7.656 4.738 -9.875 1 95.75 101 ASN A O 1
ATOM 816 N N . TRP A 1 102 ? 5.809 3.699 -9.336 1 97.19 102 TRP A N 1
ATOM 817 C CA . TRP A 1 102 ? 6.492 2.52 -8.812 1 97.19 102 TRP A CA 1
ATOM 818 C C . TRP A 1 102 ? 6.625 1.449 -9.891 1 97.19 102 TRP A C 1
ATOM 820 O O . TRP A 1 102 ? 5.621 0.979 -10.438 1 97.19 102 TRP A O 1
ATOM 830 N N . ASP A 1 103 ? 7.852 1.115 -10.18 1 98 103 ASP A N 1
ATOM 831 C CA . ASP A 1 103 ? 8.188 0.067 -11.141 1 98 103 ASP A CA 1
ATOM 832 C C . ASP A 1 103 ? 8.828 -1.129 -10.438 1 98 103 ASP A C 1
ATOM 834 O O . ASP A 1 103 ? 9.453 -0.979 -9.383 1 98 103 ASP A O 1
ATOM 838 N N . ILE A 1 104 ? 8.648 -2.283 -11.016 1 98.81 104 ILE A N 1
ATOM 839 C CA . ILE A 1 104 ? 9.375 -3.455 -10.547 1 98.81 104 ILE A CA 1
ATOM 840 C C . ILE A 1 104 ? 10.766 -3.488 -11.188 1 98.81 104 ILE A C 1
ATOM 842 O O . ILE A 1 104 ? 10.883 -3.576 -12.414 1 98.81 104 ILE A O 1
ATOM 846 N N . ILE A 1 105 ? 11.789 -3.51 -10.367 1 98.62 105 ILE A N 1
ATOM 847 C CA . ILE A 1 105 ? 13.125 -3.404 -10.938 1 98.62 105 ILE A CA 1
ATOM 848 C C . ILE A 1 105 ? 13.875 -4.723 -10.742 1 98.62 105 ILE A C 1
ATOM 850 O O . ILE A 1 105 ? 14.914 -4.949 -11.359 1 98.62 105 ILE A O 1
ATOM 854 N N . LYS A 1 106 ? 13.453 -5.504 -9.852 1 98.81 106 LYS A N 1
ATOM 855 C CA . LYS A 1 106 ? 14.023 -6.832 -9.641 1 98.81 106 LYS A CA 1
ATOM 856 C C . LYS A 1 106 ? 12.93 -7.875 -9.445 1 98.81 106 LYS A C 1
ATOM 858 O O . LYS A 1 106 ? 11.898 -7.598 -8.82 1 98.81 106 LYS A O 1
ATOM 863 N N . PHE A 1 107 ? 13.18 -9.008 -9.977 1 98.88 107 PHE A N 1
ATOM 864 C CA . PHE A 1 107 ? 12.258 -10.141 -9.891 1 98.88 107 PHE A CA 1
ATOM 865 C C . PHE A 1 107 ? 13.016 -11.438 -9.648 1 98.88 107 PHE A C 1
ATOM 867 O O . PHE A 1 107 ? 13.922 -11.781 -10.406 1 98.88 107 PHE A O 1
ATOM 874 N N . LYS A 1 108 ? 12.656 -12.109 -8.516 1 98.81 108 LYS A N 1
ATOM 875 C CA . LYS A 1 108 ? 13.219 -13.422 -8.203 1 98.81 108 LYS A CA 1
ATOM 876 C C . LYS A 1 108 ? 12.117 -14.438 -7.91 1 98.81 108 LYS A C 1
ATOM 878 O O . LYS A 1 108 ? 11.102 -14.102 -7.297 1 98.81 108 LYS A O 1
ATOM 883 N N . GLN A 1 109 ? 12.344 -15.656 -8.359 1 98.5 109 GLN A N 1
ATOM 884 C CA . GLN A 1 109 ? 11.383 -16.703 -8.062 1 98.5 109 GLN A CA 1
ATOM 885 C C . GLN A 1 109 ? 12.086 -18.031 -7.762 1 98.5 109 GLN A C 1
ATOM 887 O O . GLN A 1 109 ? 13.195 -18.266 -8.242 1 98.5 109 GLN A O 1
ATOM 892 N N . LYS A 1 110 ? 11.484 -18.766 -6.93 1 97.88 110 LYS A N 1
ATOM 893 C CA . LYS A 1 110 ? 11.93 -20.109 -6.609 1 97.88 110 LYS A CA 1
ATOM 894 C C . LYS A 1 110 ? 10.758 -21.094 -6.57 1 97.88 110 LYS A C 1
ATOM 896 O O . LYS A 1 110 ? 9.789 -20.875 -5.828 1 97.88 110 LYS A O 1
ATOM 901 N N . LYS A 1 111 ? 10.883 -22.156 -7.301 1 97.56 111 LYS A N 1
ATOM 902 C CA . LYS A 1 111 ? 9.82 -23.156 -7.328 1 97.56 111 LYS A CA 1
ATOM 903 C C . LYS A 1 111 ? 9.773 -23.938 -6.02 1 97.56 111 LYS A C 1
ATOM 905 O O . LYS A 1 111 ? 10.805 -24.359 -5.5 1 97.56 111 LYS A O 1
ATOM 910 N N . ARG A 1 112 ? 8.602 -24.031 -5.551 1 96.38 112 ARG A N 1
ATOM 911 C CA . ARG A 1 112 ? 8.43 -24.859 -4.359 1 96.38 112 ARG A CA 1
ATOM 912 C C . ARG A 1 112 ? 8.359 -26.328 -4.723 1 96.38 112 ARG A C 1
ATOM 914 O O . ARG A 1 112 ? 7.871 -26.688 -5.797 1 96.38 112 ARG A O 1
ATOM 921 N N . SER A 1 113 ? 8.766 -27.094 -3.703 1 92.31 113 SER A N 1
ATOM 922 C CA . SER A 1 113 ? 8.688 -28.531 -3.895 1 92.31 113 SER A CA 1
ATOM 923 C C . SER A 1 113 ? 7.27 -29.047 -3.658 1 92.31 113 SER A C 1
ATOM 925 O O . SER A 1 113 ? 6.859 -30.047 -4.25 1 92.31 113 SER A O 1
ATOM 927 N N . ASP A 1 114 ? 6.664 -28.281 -2.779 1 84.5 114 ASP A N 1
ATOM 928 C CA . ASP A 1 114 ? 5.293 -28.688 -2.486 1 84.5 114 ASP A CA 1
ATOM 929 C C . ASP A 1 114 ? 4.289 -27.703 -3.08 1 84.5 114 ASP A C 1
ATOM 931 O O . ASP A 1 114 ? 4.668 -26.609 -3.512 1 84.5 114 ASP A O 1
ATOM 935 N N . HIS A 1 115 ? 3.096 -28.172 -3.215 1 83.75 115 HIS A N 1
ATOM 936 C CA . HIS A 1 115 ? 2.045 -27.344 -3.805 1 83.75 115 HIS A CA 1
ATOM 937 C C . HIS A 1 115 ? 1.243 -26.625 -2.729 1 83.75 115 HIS A C 1
ATOM 939 O O . HIS A 1 115 ? 0.129 -26.156 -2.984 1 83.75 115 HIS A O 1
ATOM 945 N N . THR A 1 116 ? 1.928 -26.453 -1.563 1 84.44 116 THR A N 1
ATOM 946 C CA . THR A 1 116 ? 1.195 -25.812 -0.469 1 84.44 116 THR A CA 1
ATOM 947 C C . THR A 1 116 ? 1.23 -24.297 -0.596 1 84.44 116 THR A C 1
ATOM 949 O O . THR A 1 116 ? 2.219 -23.734 -1.07 1 84.44 116 THR A O 1
ATOM 952 N N . LEU A 1 117 ? 0.188 -23.625 -0.231 1 87.25 117 LEU A N 1
ATOM 953 C CA . LEU A 1 117 ? 0.043 -22.172 -0.305 1 87.25 117 LEU A CA 1
ATOM 954 C C . LEU A 1 117 ? 0.189 -21.547 1.074 1 87.25 117 LEU A C 1
ATOM 956 O O . LEU A 1 117 ? -0.401 -20.5 1.348 1 87.25 117 LEU A O 1
ATOM 960 N N . THR A 1 118 ? 0.98 -22.203 1.915 1 87.81 118 THR A N 1
ATOM 961 C CA . THR A 1 118 ? 1.192 -21.688 3.26 1 87.81 118 THR A CA 1
ATOM 962 C C . THR A 1 118 ? 2.084 -20.453 3.227 1 87.81 118 THR A C 1
ATOM 964 O O . THR A 1 118 ? 3.068 -20.406 2.482 1 87.81 118 THR A O 1
ATOM 967 N N . CYS A 1 119 ? 1.619 -19.391 3.941 1 87.38 119 CYS A N 1
ATOM 968 C CA . CYS A 1 119 ? 2.414 -18.172 4.039 1 87.38 119 CYS A CA 1
ATOM 969 C C . CYS A 1 119 ? 3.559 -18.344 5.031 1 87.38 119 CYS A C 1
ATOM 971 O O . CYS A 1 119 ? 3.355 -18.844 6.137 1 87.38 119 CYS A O 1
ATOM 973 N N . HIS A 1 120 ? 4.754 -18.344 4.633 1 65.75 120 HIS A N 1
ATOM 974 C CA . HIS A 1 120 ? 5.898 -18.484 5.527 1 65.75 120 HIS A CA 1
ATOM 975 C C . HIS A 1 120 ? 6.387 -17.125 6.004 1 65.75 120 HIS A C 1
ATOM 977 O O . HIS A 1 120 ? 6.453 -16.172 5.219 1 65.75 120 HIS A O 1
ATOM 983 N N . SER A 1 121 ? 6.023 -16.609 7.211 1 54.5 121 SER A N 1
ATOM 984 C CA . SER A 1 121 ? 6.586 -15.375 7.746 1 54.5 121 SER A CA 1
ATOM 985 C C . SER A 1 121 ? 8.07 -15.539 8.062 1 54.5 121 SER A C 1
ATOM 987 O O . SER A 1 121 ? 8.523 -16.641 8.383 1 54.5 121 SER A O 1
ATOM 989 N N . MET B 1 1 ? 55.688 44.469 41.594 1 39.16 1 MET B N 1
ATOM 990 C CA . MET B 1 1 ? 55.312 43.75 40.375 1 39.16 1 MET B CA 1
ATOM 991 C C . MET B 1 1 ? 53.938 43.094 40.5 1 39.16 1 MET B C 1
ATOM 993 O O . MET B 1 1 ? 53.719 42.312 41.438 1 39.16 1 MET B O 1
ATOM 997 N N . LYS B 1 2 ? 52.875 43.938 40.156 1 50.09 2 LYS B N 1
ATOM 998 C CA . LYS B 1 2 ? 51.469 43.562 40.156 1 50.09 2 LYS B CA 1
ATOM 999 C C . LYS B 1 2 ? 51.219 42.312 39.344 1 50.09 2 LYS B C 1
ATOM 1001 O O . LYS B 1 2 ? 51.594 42.25 38.188 1 50.09 2 LYS B O 1
ATOM 1006 N N . VAL B 1 3 ? 51.438 41.156 39.906 1 48.53 3 VAL B N 1
ATOM 1007 C CA . VAL B 1 3 ? 51.188 39.875 39.219 1 48.53 3 VAL B CA 1
ATOM 1008 C C . VAL B 1 3 ? 49.75 39.875 38.656 1 48.53 3 VAL B C 1
ATOM 1010 O O . VAL B 1 3 ? 48.781 40.094 39.375 1 48.53 3 VAL B O 1
ATOM 1013 N N . PRO B 1 4 ? 49.625 40.156 37.312 1 55.09 4 PRO B N 1
ATOM 1014 C CA . PRO B 1 4 ? 48.312 40.062 36.719 1 55.09 4 PRO B CA 1
ATOM 1015 C C . PRO B 1 4 ? 47.625 38.688 36.938 1 55.09 4 PRO B C 1
ATOM 1017 O O . PRO B 1 4 ? 48.281 37.656 36.875 1 55.09 4 PRO B O 1
ATOM 1020 N N . ILE B 1 5 ? 46.719 38.594 37.906 1 55.53 5 ILE B N 1
ATOM 102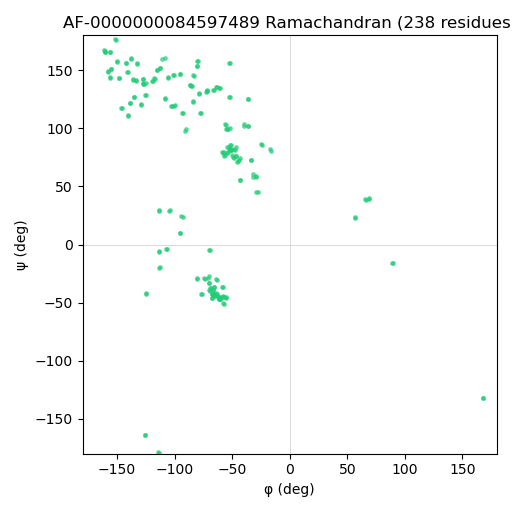1 C CA . ILE B 1 5 ? 45.875 37.438 38.094 1 55.53 5 ILE B CA 1
ATOM 1022 C C . ILE B 1 5 ? 45.156 37.094 36.781 1 55.53 5 ILE B C 1
ATOM 1024 O O . ILE B 1 5 ? 44.438 37.906 36.25 1 55.53 5 ILE B O 1
ATOM 1028 N N . LEU B 1 6 ? 45.812 36.344 35.875 1 46.19 6 LEU B N 1
ATOM 1029 C CA . LEU B 1 6 ? 45.188 35.781 34.688 1 46.19 6 LEU B CA 1
ATOM 1030 C C . LEU B 1 6 ? 43.906 35.031 35.062 1 46.19 6 LEU B C 1
ATOM 1032 O O . LEU B 1 6 ? 43.969 34.062 35.812 1 46.19 6 LEU B O 1
ATOM 1036 N N . ILE B 1 7 ? 42.781 35.719 35.156 1 45.72 7 ILE B N 1
ATOM 1037 C CA . ILE B 1 7 ? 41.469 35.094 35.312 1 45.72 7 ILE B CA 1
ATOM 1038 C C . ILE B 1 7 ? 41.219 34.125 34.156 1 45.72 7 ILE B C 1
ATOM 1040 O O . ILE B 1 7 ? 41.156 34.562 33 1 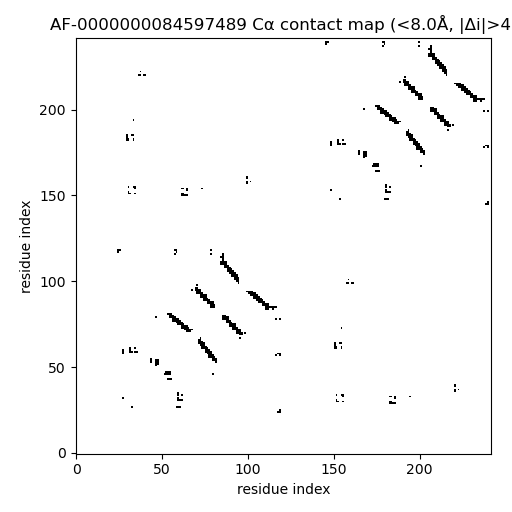45.72 7 ILE B O 1
ATOM 1044 N N . LEU B 1 8 ? 41.844 32.969 34.188 1 44.94 8 LEU B N 1
ATOM 1045 C CA . LEU B 1 8 ? 41.469 31.906 33.281 1 44.94 8 LEU B CA 1
ATOM 1046 C C . LEU B 1 8 ? 39.938 31.703 33.281 1 44.94 8 LEU B C 1
ATOM 1048 O O . LEU B 1 8 ? 39.375 31.297 34.281 1 44.94 8 LEU B O 1
ATOM 1052 N N . LEU B 1 9 ? 39.219 32.531 32.5 1 42.19 9 LEU B N 1
ATOM 1053 C CA . LEU B 1 9 ? 37.812 32.281 32.25 1 42.19 9 LEU B CA 1
ATOM 1054 C C . LEU B 1 9 ? 37.562 30.906 31.641 1 42.19 9 LEU B C 1
ATOM 1056 O O . LEU B 1 9 ? 38.062 30.625 30.547 1 42.19 9 LEU B O 1
ATOM 1060 N N . VAL B 1 10 ? 37.562 29.859 32.438 1 43.06 10 VAL B N 1
ATOM 1061 C CA . VAL B 1 10 ? 37.156 28.547 31.984 1 43.06 10 VAL B CA 1
ATOM 1062 C C . VAL B 1 10 ? 35.75 28.625 31.406 1 43.06 10 VAL B C 1
ATOM 1064 O O . VAL B 1 10 ? 34.781 28.906 32.125 1 43.06 10 VAL B O 1
ATOM 1067 N N . ALA B 1 11 ? 35.656 29.141 30.172 1 42.84 11 ALA B N 1
ATOM 1068 C CA . ALA B 1 11 ? 34.375 29.047 29.422 1 42.84 11 ALA B CA 1
ATOM 1069 C C . ALA B 1 11 ? 33.875 27.609 29.422 1 42.84 11 ALA B C 1
ATOM 1071 O O . ALA B 1 11 ? 34.5 26.719 28.859 1 42.84 11 ALA B O 1
ATOM 1072 N N . THR B 1 12 ? 33.219 27.219 30.531 1 40.47 12 THR B N 1
ATOM 1073 C CA . THR B 1 12 ? 32.469 25.969 30.516 1 40.47 12 THR B CA 1
ATOM 1074 C C . THR B 1 12 ? 31.547 25.891 29.312 1 40.47 12 THR B C 1
ATOM 1076 O O . THR B 1 12 ? 30.609 26.703 29.219 1 40.47 12 THR B O 1
ATOM 1079 N N . PHE B 1 13 ? 32.094 25.609 28.141 1 37.66 13 PHE B N 1
ATOM 1080 C CA . PHE B 1 13 ? 31.219 25.25 27.016 1 37.66 13 PHE B CA 1
ATOM 1081 C C . PHE B 1 13 ? 30.172 24.234 27.438 1 37.66 13 PHE B C 1
ATOM 1083 O O . PHE B 1 13 ? 30.5 23.078 27.734 1 37.66 13 PHE B O 1
ATOM 1090 N N . LEU B 1 14 ? 29.094 24.656 28.172 1 39.88 14 LEU B N 1
ATOM 1091 C CA . LEU B 1 14 ? 27.922 23.797 28.281 1 39.88 14 LEU B CA 1
ATOM 1092 C C . LEU B 1 14 ? 27.5 23.281 26.906 1 39.88 14 LEU B C 1
ATOM 1094 O O . LEU B 1 14 ? 27.062 24.078 26.047 1 39.88 14 LEU B O 1
ATOM 1098 N N . PHE B 1 15 ? 28.266 22.328 26.375 1 36.44 15 PHE B N 1
ATOM 1099 C CA . PHE B 1 15 ? 27.703 21.594 25.266 1 36.44 15 PHE B CA 1
ATOM 1100 C C . PHE B 1 15 ? 26.25 21.188 25.562 1 36.44 15 PHE B C 1
ATOM 1102 O O . PHE B 1 15 ? 26 20.344 26.422 1 36.44 15 PHE B O 1
ATOM 1109 N N . THR B 1 16 ? 25.344 22.141 25.547 1 36.41 16 THR B N 1
ATOM 1110 C CA . THR B 1 16 ? 23.953 21.672 25.516 1 36.41 16 THR B CA 1
ATOM 1111 C C . THR B 1 16 ? 23.781 20.594 24.453 1 36.41 16 THR B C 1
ATOM 1113 O O . THR B 1 16 ? 24.109 20.797 23.281 1 36.41 16 THR B O 1
ATOM 1116 N N . THR B 1 17 ? 24.156 19.344 24.812 1 40.19 17 THR B N 1
ATOM 1117 C CA . THR B 1 17 ? 23.75 18.25 23.938 1 40.19 17 THR B CA 1
ATOM 1118 C C . THR B 1 17 ? 22.344 18.469 23.422 1 40.19 17 THR B C 1
ATOM 1120 O O . THR B 1 17 ? 21.453 18.859 24.172 1 40.19 17 THR B O 1
ATOM 1123 N N . PRO B 1 18 ? 22.219 18.922 22.156 1 37.75 18 PRO B N 1
ATOM 1124 C CA . PRO B 1 18 ? 20.844 18.938 21.656 1 37.75 18 PRO B CA 1
ATOM 1125 C C . PRO B 1 18 ? 20.031 17.75 22.156 1 37.75 18 PRO B C 1
ATOM 1127 O O . PRO B 1 18 ? 20.562 16.656 22.344 1 37.75 18 PRO B O 1
ATOM 1130 N N . ILE B 1 19 ? 19.172 17.922 23.156 1 35.34 19 ILE B N 1
ATOM 1131 C CA . ILE B 1 19 ? 18.156 16.906 23.422 1 35.34 19 ILE B CA 1
ATOM 1132 C C . ILE B 1 19 ? 17.703 16.266 22.109 1 35.34 19 ILE B C 1
ATOM 1134 O O . ILE B 1 19 ? 17.172 16.938 21.234 1 35.34 19 ILE B O 1
ATOM 1138 N N . GLN B 1 20 ? 18.531 15.469 21.547 1 34.5 20 GLN B N 1
ATOM 1139 C CA . GLN B 1 20 ? 17.859 14.656 20.531 1 34.5 20 GLN B CA 1
ATOM 1140 C C . GLN B 1 20 ? 16.516 14.125 21.047 1 34.5 20 GLN B C 1
ATOM 1142 O O . GLN B 1 20 ? 16.484 13.383 22.031 1 34.5 20 GLN B O 1
ATOM 1147 N N . ALA B 1 21 ? 15.492 14.953 21.172 1 33.19 21 ALA B N 1
ATOM 1148 C CA . ALA B 1 21 ? 14.18 14.328 21.328 1 33.19 21 ALA B CA 1
ATOM 1149 C C . ALA B 1 21 ? 14.172 12.93 20.734 1 33.19 21 ALA B C 1
ATOM 1151 O O . ALA B 1 21 ? 14.453 12.75 19.547 1 33.19 21 ALA B O 1
ATOM 1152 N N . GLN B 1 22 ? 14.57 11.992 21.5 1 33.5 22 GLN B N 1
ATOM 1153 C CA . GLN B 1 22 ? 14.188 10.641 21.094 1 33.5 22 GLN B CA 1
ATOM 1154 C C . GLN B 1 22 ? 12.734 10.594 20.641 1 33.5 22 GLN B C 1
ATOM 1156 O O . GLN B 1 22 ? 11.812 10.664 21.453 1 33.5 22 GLN B O 1
ATOM 1161 N N . VAL B 1 23 ? 12.336 11.391 19.703 1 35.22 23 VAL B N 1
ATOM 1162 C CA . VAL B 1 23 ? 11.078 10.945 19.125 1 35.22 23 VAL B CA 1
ATOM 1163 C C . VAL B 1 23 ? 10.961 9.43 19.219 1 35.22 23 VAL B C 1
ATOM 1165 O O . VAL B 1 23 ? 11.742 8.695 18.609 1 35.22 23 VAL B O 1
ATOM 1168 N N . GLU B 1 24 ? 11 8.922 20.359 1 38.25 24 GLU B N 1
ATOM 1169 C CA . GLU B 1 24 ? 10.492 7.551 20.344 1 38.25 24 GLU B CA 1
ATOM 1170 C C . GLU B 1 24 ? 9.484 7.348 19.219 1 38.25 24 GLU B C 1
ATOM 1172 O O . GLU B 1 24 ? 8.352 7.836 19.297 1 38.25 24 GLU B O 1
ATOM 1177 N N . SER B 1 25 ? 9.742 7.801 18.047 1 43.38 25 SER B N 1
ATOM 1178 C CA . SER B 1 25 ? 8.906 7.598 16.875 1 43.38 25 SER B CA 1
ATOM 1179 C C . SER B 1 25 ? 8.188 6.254 16.922 1 43.38 25 SER B C 1
ATOM 1181 O O . SER B 1 25 ? 8.82 5.207 17.062 1 43.38 25 SER B O 1
ATOM 1183 N N . ASN B 1 26 ? 7.414 5.918 17.859 1 51.25 26 ASN B N 1
ATOM 1184 C CA . ASN B 1 26 ? 6.586 4.738 17.625 1 51.25 26 ASN B CA 1
ATOM 1185 C C . ASN B 1 26 ? 6.527 4.383 16.141 1 51.25 26 ASN B C 1
ATOM 1187 O O . ASN B 1 26 ? 5.918 5.105 15.344 1 51.25 26 ASN B O 1
ATOM 1191 N N . SER B 1 27 ? 7.59 3.701 15.641 1 72.44 27 SER B N 1
ATOM 1192 C CA . SER B 1 27 ? 8.078 3.494 14.281 1 72.44 27 SER B CA 1
ATOM 1193 C C . SER B 1 27 ? 6.988 2.902 13.391 1 72.44 27 SER B C 1
ATOM 1195 O O . SER B 1 27 ? 6.34 1.923 13.758 1 72.44 27 SER B O 1
ATOM 1197 N N . GLN B 1 28 ? 6.43 3.633 12.625 1 88.12 28 GLN B N 1
ATOM 1198 C CA . GLN B 1 28 ? 5.539 3.199 11.555 1 88.12 28 GLN B CA 1
ATOM 1199 C C . GLN B 1 28 ? 6.016 1.886 10.938 1 88.12 28 GLN B C 1
ATOM 1201 O O . GLN B 1 28 ? 7.215 1.691 10.734 1 88.12 28 GLN B O 1
ATOM 1206 N N . SER B 1 29 ? 5.055 0.924 10.953 1 94.69 29 SER B N 1
ATOM 1207 C CA . SER B 1 29 ? 5.426 -0.347 10.336 1 94.69 29 SER B CA 1
ATOM 1208 C C . SER B 1 29 ? 5.969 -0.142 8.93 1 94.69 29 SER B C 1
ATOM 1210 O O . SER B 1 29 ? 5.66 0.861 8.281 1 94.69 29 SER B O 1
ATOM 1212 N N . GLN B 1 30 ? 6.723 -1.032 8.477 1 96.56 30 GLN B N 1
ATOM 1213 C CA . GLN B 1 30 ? 7.203 -0.997 7.098 1 96.56 30 GLN B CA 1
ATOM 1214 C C . GLN B 1 30 ? 6.043 -0.988 6.105 1 96.56 30 GLN B C 1
ATOM 1216 O O . GLN B 1 30 ? 6.086 -0.282 5.098 1 96.56 30 GLN B O 1
ATOM 1221 N N . GLN B 1 31 ? 5.086 -1.702 6.48 1 98.12 31 GLN B N 1
ATOM 1222 C CA . GLN B 1 31 ? 3.916 -1.786 5.609 1 98.12 31 GLN B CA 1
ATOM 1223 C C . GLN B 1 31 ? 3.201 -0.442 5.52 1 98.12 31 GLN B C 1
ATOM 1225 O O . GLN B 1 31 ? 2.795 -0.02 4.434 1 98.12 31 GLN B O 1
ATOM 1230 N N . ASP B 1 32 ? 3.135 0.217 6.59 1 98 32 ASP B N 1
ATOM 1231 C CA . ASP B 1 32 ? 2.494 1.528 6.562 1 98 32 ASP B CA 1
ATOM 1232 C C . ASP B 1 32 ? 3.35 2.543 5.805 1 98 32 ASP B C 1
ATOM 1234 O O . ASP B 1 32 ? 2.82 3.434 5.141 1 98 32 ASP B O 1
ATOM 1238 N N . GLN B 1 33 ? 4.613 2.402 5.887 1 97.75 33 GLN B N 1
ATOM 1239 C CA . GLN B 1 33 ? 5.488 3.266 5.102 1 97.75 33 GLN B CA 1
ATOM 1240 C C . GLN B 1 33 ? 5.32 3.008 3.609 1 97.75 33 GLN B C 1
ATOM 1242 O O . GLN B 1 33 ? 5.336 3.945 2.807 1 97.75 33 GLN B O 1
ATOM 1247 N N . ILE B 1 34 ? 5.125 1.81 3.262 1 98.62 34 ILE B N 1
ATOM 1248 C CA . ILE B 1 34 ? 4.891 1.431 1.873 1 98.62 34 ILE B CA 1
ATOM 1249 C C . ILE B 1 34 ? 3.543 1.983 1.409 1 98.62 34 ILE B C 1
ATOM 1251 O O . ILE B 1 34 ? 3.453 2.607 0.35 1 98.62 34 ILE B O 1
ATOM 1255 N N . ILE B 1 35 ? 2.521 1.833 2.201 1 98.75 35 ILE B N 1
ATOM 1256 C CA . ILE B 1 35 ? 1.2 2.361 1.877 1 98.75 35 ILE B CA 1
ATOM 1257 C C . ILE B 1 35 ? 1.279 3.875 1.701 1 98.75 35 ILE B C 1
ATOM 1259 O O . ILE B 1 35 ? 0.765 4.422 0.721 1 98.75 35 ILE B O 1
ATOM 1263 N N . GLU B 1 36 ? 1.954 4.539 2.586 1 98.31 36 GLU B N 1
ATOM 1264 C CA . GLU B 1 36 ? 2.143 5.984 2.506 1 98.31 36 GLU B CA 1
ATOM 1265 C C . GLU B 1 36 ? 2.814 6.383 1.194 1 98.31 36 GLU B C 1
ATOM 1267 O O . GLU B 1 36 ? 2.375 7.32 0.526 1 98.31 36 GLU B O 1
ATOM 1272 N N . SER B 1 37 ? 3.812 5.648 0.858 1 97.94 37 SER B N 1
ATOM 1273 C CA . SER B 1 37 ? 4.59 6.004 -0.324 1 97.94 37 SER B CA 1
ATOM 1274 C C . SER B 1 37 ? 3.791 5.773 -1.602 1 97.94 37 SER B C 1
ATOM 1276 O O . SER B 1 37 ? 3.824 6.594 -2.52 1 97.94 37 SER B O 1
ATOM 1278 N N . ILE B 1 38 ? 3.053 4.719 -1.64 1 98.44 38 ILE B N 1
ATOM 1279 C CA . ILE B 1 38 ? 2.268 4.41 -2.828 1 98.44 38 ILE B CA 1
ATOM 1280 C C . ILE B 1 38 ? 1.142 5.426 -2.986 1 98.44 38 ILE B C 1
ATOM 1282 O O . ILE B 1 38 ? 0.831 5.852 -4.102 1 98.44 38 ILE B O 1
ATOM 1286 N N . LEU B 1 39 ? 0.575 5.836 -1.859 1 98.38 39 LEU B N 1
ATOM 1287 C CA . LEU B 1 39 ? -0.6 6.699 -1.894 1 98.38 39 LEU B CA 1
ATOM 1288 C C . LEU B 1 39 ? -0.199 8.164 -1.758 1 98.38 39 LEU B C 1
ATOM 1290 O O . LEU B 1 39 ? -1.06 9.039 -1.635 1 98.38 39 LEU B O 1
ATOM 1294 N N . PHE B 1 40 ? 1.035 8.523 -1.815 1 98 40 PHE B N 1
ATOM 1295 C CA . PHE B 1 40 ? 1.55 9.836 -1.462 1 98 40 PHE B CA 1
ATOM 1296 C C . PHE B 1 40 ? 0.878 10.922 -2.297 1 98 40 PHE B C 1
ATOM 1298 O O . PHE B 1 40 ? 0.336 11.883 -1.752 1 98 40 PHE B O 1
ATOM 1305 N N . VAL B 1 41 ? 0.857 10.75 -3.572 1 97.06 41 VAL B N 1
ATOM 1306 C CA . VAL B 1 41 ? 0.343 11.781 -4.469 1 97.06 41 VAL B CA 1
ATOM 1307 C C . VAL B 1 41 ? -1.163 11.938 -4.27 1 97.06 41 VAL B C 1
ATOM 1309 O O . VAL B 1 41 ? -1.673 13.055 -4.176 1 97.06 41 VAL B O 1
ATOM 1312 N N . THR B 1 42 ? -1.874 10.766 -4.148 1 97.94 42 THR B N 1
ATOM 1313 C CA . THR B 1 42 ? -3.322 10.781 -3.965 1 97.94 42 THR B CA 1
ATOM 1314 C C . THR B 1 42 ? -3.691 11.484 -2.66 1 97.94 42 THR B C 1
ATOM 1316 O O . THR B 1 42 ? -4.582 12.336 -2.639 1 97.94 42 THR B O 1
ATOM 1319 N N . ILE B 1 43 ? -2.984 11.172 -1.579 1 98.75 43 ILE B N 1
ATOM 1320 C CA . ILE B 1 43 ? -3.244 11.766 -0.272 1 98.75 43 ILE B CA 1
ATOM 1321 C C . ILE B 1 43 ? -2.928 13.266 -0.312 1 98.75 43 ILE B C 1
ATOM 1323 O O . ILE B 1 43 ? -3.725 14.086 0.146 1 98.75 43 ILE B O 1
ATOM 1327 N N . SER B 1 44 ? -1.847 13.609 -0.928 1 98.12 44 SER B N 1
ATOM 1328 C CA . SER B 1 44 ? -1.436 15.008 -1 1 98.12 44 SER B CA 1
ATOM 1329 C C . SER B 1 44 ? -2.471 15.852 -1.736 1 98.12 44 SER B C 1
ATOM 1331 O O . SER B 1 44 ? -2.818 16.953 -1.29 1 98.12 44 SER B O 1
ATOM 1333 N N . ASN B 1 45 ? -2.898 15.367 -2.838 1 98.44 45 ASN B N 1
ATOM 1334 C CA . ASN B 1 45 ? -3.889 16.094 -3.621 1 98.44 45 ASN B CA 1
ATOM 1335 C C . ASN B 1 45 ? -5.207 16.234 -2.867 1 98.44 45 ASN B C 1
ATOM 1337 O O . ASN B 1 45 ? -5.836 17.297 -2.898 1 98.44 45 ASN B O 1
ATOM 1341 N N . GLU B 1 46 ? -5.633 15.18 -2.195 1 98.81 46 GLU B N 1
ATOM 1342 C CA . GLU B 1 46 ? -6.871 15.234 -1.424 1 98.81 46 GLU B CA 1
ATOM 1343 C C . GLU B 1 46 ? -6.785 16.281 -0.321 1 98.81 46 GLU B C 1
ATOM 1345 O O . GLU B 1 46 ? -7.719 17.062 -0.128 1 98.81 46 GLU B O 1
ATOM 1350 N N . LEU B 1 47 ? -5.633 16.234 0.394 1 98.88 47 LEU B N 1
ATOM 1351 C CA . LEU B 1 47 ? -5.438 17.219 1.463 1 98.88 47 LEU B CA 1
ATOM 1352 C C . LEU B 1 47 ? -5.449 18.641 0.914 1 98.88 47 LEU B C 1
ATOM 1354 O O . LEU B 1 47 ? -6.086 19.516 1.487 1 98.88 47 LEU B O 1
ATOM 1358 N N . LYS B 1 48 ? -4.727 18.859 -0.16 1 98.69 48 LYS B N 1
ATOM 1359 C CA . LYS B 1 48 ? -4.707 20.188 -0.778 1 98.69 48 LYS B CA 1
ATOM 1360 C C . LYS B 1 48 ? -6.117 20.656 -1.124 1 98.69 48 LYS B C 1
ATOM 1362 O O . LYS B 1 48 ? -6.469 21.812 -0.894 1 98.69 48 LYS B O 1
ATOM 1367 N N . MET B 1 49 ? -6.855 19.812 -1.684 1 98.56 49 MET B N 1
ATOM 1368 C CA . MET B 1 49 ? -8.211 20.156 -2.092 1 98.56 49 MET B CA 1
ATOM 1369 C C . MET B 1 49 ? -9.094 20.453 -0.877 1 98.56 49 MET B C 1
ATOM 1371 O O . MET B 1 49 ? -9.836 21.438 -0.864 1 98.56 49 MET B O 1
ATOM 1375 N N . LYS B 1 50 ? -9.031 19.641 0.196 1 98.56 50 LYS B N 1
ATOM 1376 C CA . LYS B 1 50 ? -9.914 19.734 1.357 1 98.56 50 LYS B CA 1
ATOM 1377 C C . LYS B 1 50 ? -9.555 20.938 2.225 1 98.56 50 LYS B C 1
ATOM 1379 O O . LYS B 1 50 ? -10.43 21.531 2.855 1 98.56 50 LYS B O 1
ATOM 1384 N N . PHE B 1 51 ? -8.336 21.297 2.223 1 98.12 51 PHE B N 1
ATOM 1385 C CA . PHE B 1 51 ? -7.883 22.359 3.111 1 98.12 51 PHE B CA 1
ATOM 1386 C C . PHE B 1 51 ? -7.613 23.641 2.33 1 98.12 51 PHE B C 1
ATOM 1388 O O . PHE B 1 51 ? -7.289 24.672 2.914 1 98.12 51 PHE B O 1
ATOM 1395 N N . ASP B 1 52 ? -7.766 23.547 0.949 1 96.56 52 ASP B N 1
ATOM 1396 C CA . ASP B 1 52 ? -7.512 24.656 0.048 1 96.56 52 ASP B CA 1
ATOM 1397 C C . ASP B 1 52 ? -6.09 25.188 0.225 1 96.56 52 ASP B C 1
ATOM 1399 O O . ASP B 1 52 ? -5.855 26.406 0.123 1 96.56 52 ASP B O 1
ATOM 1403 N N . ASN B 1 53 ? -5.219 24.328 0.739 1 96.25 53 ASN B N 1
ATOM 1404 C CA . ASN B 1 53 ? -3.807 24.594 0.999 1 96.25 53 ASN B CA 1
ATOM 1405 C C . ASN B 1 53 ? -2.994 23.297 1.032 1 96.25 53 ASN B C 1
ATOM 1407 O O . ASN B 1 53 ? -3.482 22.266 1.497 1 96.25 53 ASN B O 1
ATOM 1411 N N . PRO B 1 54 ? -1.755 23.406 0.502 1 96.94 54 PRO B N 1
ATOM 1412 C CA . PRO B 1 54 ? -0.917 22.219 0.671 1 96.94 54 PRO B CA 1
ATOM 1413 C C . PRO B 1 54 ? -0.678 21.875 2.139 1 96.94 54 PRO B C 1
ATOM 1415 O O . PRO B 1 54 ? -0.425 22.766 2.955 1 96.94 54 PRO B O 1
ATOM 1418 N N . MET B 1 55 ? -0.815 20.578 2.49 1 98.06 55 MET B N 1
ATOM 1419 C CA . MET B 1 55 ? -0.549 20.062 3.834 1 98.06 55 MET B CA 1
ATOM 1420 C C . MET B 1 55 ? 0.572 19.031 3.811 1 98.06 55 MET B C 1
ATOM 1422 O O . MET B 1 55 ? 0.661 18.219 2.883 1 98.06 55 MET B O 1
ATOM 1426 N N . SER B 1 56 ? 1.438 19.062 4.824 1 97.62 56 SER B N 1
ATOM 1427 C CA . SER B 1 56 ? 2.291 17.922 5.121 1 97.62 56 SER B CA 1
ATOM 1428 C C . SER B 1 56 ? 1.535 16.859 5.914 1 97.62 56 SER B C 1
ATOM 1430 O O . SER B 1 56 ? 0.486 17.141 6.496 1 97.62 56 SER B O 1
ATOM 1432 N N . PHE B 1 57 ? 2.055 15.602 5.836 1 98.06 57 PHE B N 1
ATOM 1433 C CA . PHE B 1 57 ? 1.391 14.578 6.641 1 98.06 57 PHE B CA 1
ATOM 1434 C C . PHE B 1 57 ? 2.375 13.5 7.07 1 98.06 57 PHE B C 1
ATOM 1436 O O . PHE B 1 57 ? 3.443 13.352 6.469 1 98.06 57 PHE B O 1
ATOM 1443 N N . SER B 1 58 ? 1.986 12.836 8.164 1 96.06 58 SER B N 1
ATOM 1444 C CA . SER B 1 58 ? 2.764 11.75 8.758 1 96.06 58 SER B CA 1
ATOM 1445 C C . SER B 1 58 ? 1.861 10.75 9.469 1 96.06 58 SER B C 1
ATOM 1447 O O . SER B 1 58 ? 0.636 10.812 9.336 1 96.06 58 SER B O 1
ATOM 1449 N N . CYS B 1 59 ? 2.412 9.688 9.984 1 96.69 59 CYS B N 1
ATOM 1450 C CA . CYS B 1 59 ? 1.727 8.719 10.828 1 96.69 59 CYS B CA 1
ATOM 1451 C C . CYS B 1 59 ? 0.647 7.98 10.047 1 96.69 59 CYS B C 1
ATOM 1453 O O . CYS B 1 59 ? -0.452 7.758 10.555 1 96.69 59 CYS B O 1
ATOM 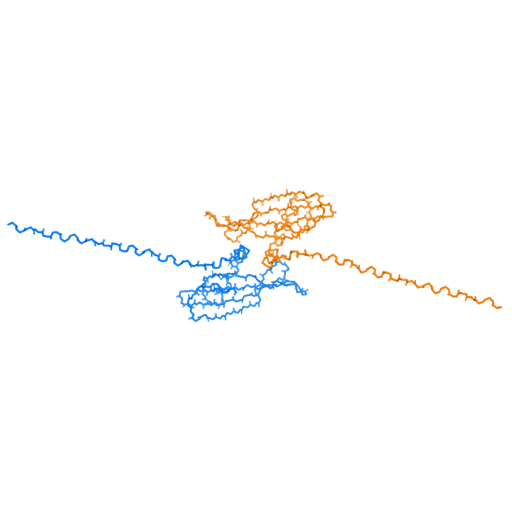1455 N N . VAL B 1 60 ? 0.944 7.688 8.828 1 97.94 60 VAL B N 1
ATOM 1456 C CA . VAL B 1 60 ? -0.015 6.973 7.988 1 97.94 60 VAL B CA 1
ATOM 1457 C C . VAL B 1 60 ? -0.231 5.562 8.539 1 97.94 60 VAL B C 1
ATOM 1459 O O . VAL B 1 60 ? 0.729 4.867 8.867 1 97.94 60 VAL B O 1
ATOM 1462 N N . HIS B 1 61 ? -1.509 5.195 8.641 1 98.19 61 HIS B N 1
ATOM 1463 C CA . HIS B 1 61 ? -1.894 3.879 9.141 1 98.19 61 HIS B CA 1
ATOM 1464 C C . HIS B 1 61 ? -3.068 3.312 8.352 1 98.19 61 HIS B C 1
ATOM 1466 O O . HIS B 1 61 ? -4.18 3.846 8.414 1 98.19 61 HIS B O 1
ATOM 1472 N N . GLY B 1 62 ? -2.787 2.309 7.605 1 98.56 62 GLY B N 1
ATOM 1473 C CA . GLY B 1 62 ? -3.854 1.629 6.887 1 98.56 62 GLY B CA 1
ATOM 1474 C C . GLY B 1 62 ? -4.531 0.549 7.711 1 98.56 62 GLY B C 1
ATOM 1475 O O . GLY B 1 62 ? -3.861 -0.24 8.383 1 98.56 62 GLY B O 1
ATOM 1476 N N . HIS B 1 63 ? -5.809 0.492 7.645 1 98.44 63 HIS B N 1
ATOM 1477 C CA . HIS B 1 63 ? -6.555 -0.482 8.438 1 98.44 63 HIS B CA 1
ATOM 1478 C C . HIS B 1 63 ? -7.953 -0.698 7.871 1 98.44 63 HIS B C 1
ATOM 1480 O O . HIS B 1 63 ? -8.352 -0.033 6.91 1 98.44 63 HIS B O 1
ATOM 1486 N N . SER B 1 64 ? -8.633 -1.725 8.305 1 98.38 64 SER B N 1
ATOM 1487 C CA . SER B 1 64 ? -10.039 -2.008 8.039 1 98.38 64 SER B CA 1
ATOM 1488 C C . SER B 1 64 ? -10.266 -2.377 6.578 1 98.38 64 SER B C 1
ATOM 1490 O O . SER B 1 64 ? -11.219 -1.912 5.953 1 98.38 64 SER B O 1
ATOM 1492 N N . PHE B 1 65 ? -9.383 -3.094 6.082 1 98.5 65 PHE B N 1
ATOM 1493 C CA . PHE B 1 65 ? -9.602 -3.635 4.746 1 98.5 65 PHE B CA 1
ATOM 1494 C C . PHE B 1 65 ? -10.805 -4.574 4.73 1 98.5 65 PHE B C 1
ATOM 1496 O O . PHE B 1 65 ? -10.93 -5.434 5.605 1 98.5 65 PHE B O 1
ATOM 1503 N N . LYS B 1 66 ? -11.617 -4.402 3.697 1 98.12 66 LYS B N 1
ATOM 1504 C CA . LYS B 1 66 ? -12.773 -5.285 3.615 1 98.12 66 LYS B CA 1
ATOM 1505 C C . LYS B 1 66 ? -13.258 -5.422 2.174 1 98.12 66 LYS B C 1
ATOM 1507 O O . LYS B 1 66 ? -13.148 -4.484 1.385 1 98.12 66 LYS B O 1
ATOM 1512 N N . LYS B 1 67 ? -13.836 -6.516 1.844 1 96.94 67 LYS B N 1
ATOM 1513 C CA . LYS B 1 67 ? -14.555 -6.75 0.598 1 96.94 67 LYS B CA 1
ATOM 1514 C C . LYS B 1 67 ? -16 -6.277 0.707 1 96.94 67 LYS B C 1
ATOM 1516 O O . LYS B 1 67 ? -16.656 -6.488 1.732 1 96.94 67 LYS B O 1
ATOM 1521 N N . THR B 1 68 ? -16.391 -5.625 -0.345 1 96.69 68 THR B N 1
ATOM 1522 C CA . THR B 1 68 ? -17.781 -5.215 -0.44 1 96.69 68 THR B CA 1
ATOM 1523 C C . THR B 1 68 ? -18.484 -5.953 -1.574 1 96.69 68 THR B C 1
ATOM 1525 O O . THR B 1 68 ? -17.891 -6.805 -2.234 1 96.69 68 THR B O 1
ATOM 1528 N N . LEU B 1 69 ? -19.734 -5.664 -1.771 1 95.31 69 LEU B N 1
ATOM 1529 C CA . LEU B 1 69 ? -20.5 -6.277 -2.855 1 95.31 69 LEU B CA 1
ATOM 1530 C C . LEU B 1 69 ? -19.922 -5.887 -4.211 1 95.31 69 LEU B C 1
ATOM 1532 O O . LEU B 1 69 ? -19.953 -6.68 -5.156 1 95.31 69 LEU B O 1
ATOM 1536 N N . GLU B 1 70 ? -19.312 -4.668 -4.316 1 96 70 GLU B N 1
ATOM 1537 C CA . GLU B 1 70 ? -18.906 -4.102 -5.602 1 96 70 GLU B CA 1
ATOM 1538 C C . GLU B 1 70 ? -17.391 -3.99 -5.711 1 96 70 GLU B C 1
ATOM 1540 O O . GLU B 1 70 ? -16.875 -3.631 -6.766 1 96 70 GLU B O 1
ATOM 1545 N N . GLY B 1 71 ? -16.75 -4.285 -4.676 1 97.19 71 GLY B N 1
ATOM 1546 C CA . GLY B 1 71 ? -15.312 -4.148 -4.684 1 97.19 71 GLY B CA 1
ATOM 1547 C C . GLY B 1 71 ? -14.688 -4.262 -3.305 1 97.19 71 GLY B C 1
ATOM 1548 O O . GLY B 1 71 ? -14.945 -5.23 -2.584 1 97.19 71 GLY B O 1
ATOM 1549 N N . HIS B 1 72 ? -13.812 -3.354 -2.961 1 98.31 72 HIS B N 1
ATOM 1550 C CA . HIS B 1 72 ? -13.117 -3.354 -1.681 1 98.31 72 HIS B CA 1
ATOM 1551 C C . HIS B 1 72 ? -13.031 -1.946 -1.099 1 98.31 72 HIS B C 1
ATOM 1553 O O . HIS B 1 72 ? -13.156 -0.959 -1.828 1 98.31 72 HIS B O 1
ATOM 1559 N N . GLN B 1 73 ? -12.812 -1.925 0.178 1 98.75 73 GLN B N 1
ATOM 1560 C CA . GLN B 1 73 ? -12.586 -0.664 0.875 1 98.75 73 GLN B CA 1
ATOM 1561 C C . GLN B 1 73 ? -11.523 -0.815 1.955 1 98.75 73 GLN B C 1
ATOM 1563 O O . GLN B 1 73 ? -11.344 -1.9 2.512 1 98.75 73 GLN B O 1
ATOM 1568 N N . PHE B 1 74 ? -10.898 0.288 2.289 1 98.81 74 PHE B N 1
ATOM 1569 C CA . PHE B 1 74 ? -10.023 0.375 3.453 1 98.81 74 PHE B CA 1
ATOM 1570 C C . PHE B 1 74 ? -9.906 1.814 3.939 1 98.81 74 PHE B C 1
ATOM 1572 O O . PHE B 1 74 ? -10.328 2.744 3.246 1 98.81 74 PHE B O 1
ATOM 1579 N N . LYS B 1 75 ? -9.406 1.946 5.102 1 98.94 75 LYS B N 1
ATOM 1580 C CA . LYS B 1 75 ? -9.234 3.27 5.691 1 98.94 75 LYS B CA 1
ATOM 1581 C C . LYS B 1 75 ? -7.758 3.592 5.898 1 98.94 75 LYS B C 1
ATOM 1583 O O . LYS B 1 75 ? -6.949 2.693 6.145 1 98.94 75 LYS B O 1
ATOM 1588 N N . VAL B 1 76 ? -7.5 4.883 5.816 1 98.81 76 VAL B N 1
ATOM 1589 C CA . VAL B 1 76 ? -6.184 5.41 6.148 1 98.81 76 VAL B CA 1
ATOM 1590 C C . VAL B 1 76 ? -6.32 6.562 7.141 1 98.81 76 VAL B C 1
ATOM 1592 O O . VAL B 1 76 ? -7.012 7.547 6.867 1 98.81 76 VAL B O 1
ATOM 1595 N N . ASP B 1 77 ? -5.703 6.387 8.266 1 98.62 77 ASP B N 1
ATOM 1596 C CA . ASP B 1 77 ? -5.547 7.484 9.219 1 98.62 77 ASP B CA 1
ATOM 1597 C C . ASP B 1 77 ? -4.199 8.172 9.047 1 98.62 77 ASP B C 1
ATOM 1599 O O . ASP B 1 77 ? -3.191 7.52 8.766 1 98.62 77 ASP B O 1
ATOM 1603 N N . LEU B 1 78 ? -4.23 9.492 9.312 1 98.44 78 LEU B N 1
ATOM 1604 C CA . LEU B 1 78 ? -2.961 10.203 9.273 1 98.44 78 LEU B CA 1
ATOM 1605 C C . LEU B 1 78 ? -3.059 11.523 10.039 1 98.44 78 LEU B C 1
ATOM 1607 O O . LEU B 1 78 ? -4.145 11.914 10.477 1 98.44 78 LEU B O 1
ATOM 1611 N N . VAL B 1 79 ? -1.924 12.086 10.312 1 98 79 VAL B N 1
ATOM 1612 C CA . VAL B 1 79 ? -1.823 13.438 10.867 1 98 79 VAL B CA 1
ATOM 1613 C C . VAL B 1 79 ? -1.417 14.414 9.773 1 98 79 VAL B C 1
ATOM 1615 O O . VAL B 1 79 ? -0.353 14.273 9.164 1 98 79 VAL B O 1
ATOM 1618 N N . ALA B 1 80 ? -2.266 15.375 9.516 1 98.31 80 ALA B N 1
ATOM 1619 C CA . ALA B 1 80 ? -1.974 16.438 8.555 1 98.31 80 ALA B CA 1
ATOM 1620 C C . ALA B 1 80 ? -1.648 17.75 9.266 1 98.31 80 ALA B C 1
ATOM 1622 O O . ALA B 1 80 ? -2.238 18.062 10.305 1 98.31 80 ALA B O 1
ATOM 1623 N N . TYR B 1 81 ? -0.666 18.469 8.609 1 97.81 81 TYR B N 1
ATOM 1624 C CA . TYR B 1 81 ? -0.285 19.688 9.336 1 97.81 81 TYR B CA 1
ATOM 1625 C C . TYR B 1 81 ? 0.345 20.703 8.398 1 97.81 81 TYR B C 1
ATOM 1627 O O . TYR B 1 81 ? 0.889 20.344 7.348 1 97.81 81 TYR B O 1
ATOM 1635 N N . ASP B 1 82 ? 0.145 21.938 8.703 1 96 82 ASP B N 1
ATOM 1636 C CA . ASP B 1 82 ? 0.884 23.047 8.109 1 96 82 ASP B CA 1
ATOM 1637 C C . ASP B 1 82 ? 1.52 23.922 9.188 1 96 82 ASP B C 1
ATOM 1639 O O . ASP B 1 82 ? 1.784 23.469 10.297 1 96 82 ASP B O 1
ATOM 1643 N N . ASN B 1 83 ? 1.945 25.125 8.859 1 93.69 83 ASN B N 1
ATOM 1644 C CA . ASN B 1 83 ? 2.68 25.969 9.797 1 93.69 83 ASN B CA 1
ATOM 1645 C C . ASN B 1 83 ? 1.781 26.453 10.93 1 93.69 83 ASN B C 1
ATOM 1647 O O . ASN B 1 83 ? 2.271 26.953 11.945 1 93.69 83 ASN B O 1
ATOM 1651 N N . HIS B 1 84 ? 0.578 26.172 10.875 1 93.31 84 HIS B N 1
ATOM 1652 C CA . HIS B 1 84 ? -0.338 26.797 11.82 1 93.31 84 HIS B CA 1
ATOM 1653 C C . HIS B 1 84 ? -1.143 25.75 12.586 1 93.31 84 HIS B C 1
ATOM 1655 O O . HIS B 1 84 ? -1.335 25.875 13.797 1 93.31 84 HIS B O 1
ATOM 1661 N N . ASP B 1 85 ? -1.604 24.75 11.891 1 96 85 ASP B N 1
ATOM 1662 C CA . ASP B 1 85 ? -2.594 23.859 12.484 1 96 85 ASP B CA 1
ATOM 1663 C C . ASP B 1 85 ? -2.215 22.391 12.266 1 96 85 ASP B C 1
ATOM 1665 O O . ASP B 1 85 ? -1.455 22.078 11.352 1 96 85 ASP B O 1
ATOM 1669 N N . THR B 1 86 ? -2.689 21.531 13.125 1 97.44 86 THR B N 1
ATOM 1670 C CA . THR B 1 86 ? -2.553 20.078 13.039 1 97.44 86 THR B CA 1
ATOM 1671 C C . THR B 1 86 ? -3.918 19.406 13.094 1 97.44 86 THR B C 1
ATOM 1673 O O . THR B 1 86 ? -4.777 19.797 13.891 1 97.44 86 THR B O 1
ATOM 1676 N N . TYR B 1 87 ? -4.051 18.359 12.234 1 97.62 87 TYR B N 1
ATOM 1677 C CA . TYR B 1 87 ? -5.332 17.672 12.133 1 97.62 87 TYR B CA 1
ATOM 1678 C C . TYR B 1 87 ? -5.145 16.156 12.172 1 97.62 87 TYR B C 1
ATOM 1680 O O . TYR B 1 87 ? -4.195 15.641 11.578 1 97.62 87 TYR B O 1
ATOM 1688 N N . ASP B 1 88 ? -6.027 15.477 12.836 1 98.06 88 ASP B N 1
ATOM 1689 C CA . ASP B 1 88 ? -6.273 14.07 12.539 1 98.06 88 ASP B CA 1
ATOM 1690 C C . ASP B 1 88 ? -7.152 13.906 11.305 1 98.06 88 ASP B C 1
ATOM 1692 O O . ASP B 1 88 ? -8.195 14.555 11.188 1 98.06 88 ASP B O 1
ATOM 1696 N N . VAL B 1 89 ? -6.699 13.094 10.445 1 98.75 89 VAL B N 1
ATOM 1697 C CA . VAL B 1 89 ? -7.449 12.898 9.203 1 98.75 89 VAL B CA 1
ATOM 1698 C C . VAL B 1 89 ? -7.703 11.406 8.984 1 98.75 89 VAL B C 1
ATOM 1700 O O . VAL B 1 89 ? -6.816 10.586 9.211 1 98.75 89 VAL B O 1
ATOM 1703 N N . ARG B 1 90 ? -8.953 11.078 8.523 1 98.88 90 ARG B N 1
ATOM 1704 C CA . ARG B 1 90 ? -9.297 9.734 8.062 1 98.88 90 ARG B CA 1
ATOM 1705 C C . ARG B 1 90 ? -9.875 9.766 6.656 1 98.88 90 ARG B C 1
ATOM 1707 O O . ARG B 1 90 ? -10.805 10.531 6.383 1 98.88 90 ARG B O 1
ATOM 1714 N N . MET B 1 91 ? -9.312 8.945 5.82 1 98.94 91 MET B N 1
ATOM 1715 C CA . MET B 1 91 ? -9.828 8.758 4.469 1 98.94 91 MET B CA 1
ATOM 1716 C C . MET B 1 91 ? -10.289 7.316 4.262 1 98.94 91 MET B C 1
ATOM 1718 O O . MET B 1 91 ? -9.656 6.379 4.75 1 98.94 91 MET B O 1
ATOM 1722 N N . THR B 1 92 ? -11.352 7.121 3.539 1 98.94 92 THR B N 1
ATOM 1723 C CA . THR B 1 92 ? -11.773 5.801 3.084 1 98.94 92 THR B CA 1
ATOM 1724 C C . THR B 1 92 ? -11.539 5.645 1.585 1 98.94 92 THR B C 1
ATOM 1726 O O . THR B 1 92 ? -11.984 6.473 0.789 1 98.94 92 THR B O 1
ATOM 1729 N N . PHE B 1 93 ? -10.859 4.672 1.202 1 98.88 93 PHE B N 1
ATOM 1730 C CA . PHE B 1 93 ? -10.562 4.34 -0.187 1 98.88 93 PHE B CA 1
ATOM 1731 C C . PHE B 1 93 ? -11.469 3.221 -0.682 1 98.88 93 PHE B C 1
ATOM 1733 O O . PHE B 1 93 ? -11.82 2.314 0.078 1 98.88 93 PHE B O 1
ATOM 1740 N N . SER B 1 94 ? -11.82 3.281 -1.961 1 98.69 94 SER B N 1
ATOM 1741 C CA . SER B 1 94 ? -12.664 2.258 -2.574 1 98.69 94 SER B CA 1
ATOM 1742 C C . SER B 1 94 ? -12.32 2.068 -4.047 1 98.69 94 SER B C 1
ATOM 1744 O O . SER B 1 94 ? -12 3.033 -4.746 1 98.69 94 SER B O 1
ATOM 1746 N N . ASP B 1 95 ? -12.398 0.832 -4.477 1 97.94 95 ASP B N 1
ATOM 1747 C CA . ASP B 1 95 ? -12.266 0.565 -5.906 1 97.94 95 ASP B CA 1
ATOM 1748 C C . ASP B 1 95 ? -13.57 0.046 -6.496 1 97.94 95 ASP B C 1
ATOM 1750 O O . ASP B 1 95 ? -13.562 -0.703 -7.477 1 97.94 95 ASP B O 1
ATOM 1754 N N . GLU B 1 96 ? -14.672 0.405 -5.949 1 97.12 96 GLU B N 1
ATOM 1755 C CA . GLU B 1 96 ? -15.984 -0.108 -6.309 1 97.12 96 GLU B CA 1
ATOM 1756 C C . GLU B 1 96 ? -16.422 0.386 -7.688 1 97.12 96 GLU B C 1
ATOM 1758 O O . GLU B 1 96 ? -17.188 -0.286 -8.383 1 97.12 96 GLU B O 1
ATOM 1763 N N . GLU B 1 97 ? -15.953 1.541 -8.141 1 96.12 97 GLU B N 1
ATOM 1764 C CA . GLU B 1 97 ? -16.328 2.074 -9.445 1 96.12 97 GLU B CA 1
ATOM 1765 C C . GLU B 1 97 ? -15.586 1.363 -10.57 1 96.12 97 GLU B C 1
ATOM 1767 O O . GLU B 1 97 ? -16.172 1.085 -11.625 1 96.12 97 GLU B O 1
ATOM 1772 N N . LEU B 1 98 ? -14.359 1.153 -10.359 1 94.88 98 LEU B N 1
ATOM 1773 C CA . LEU B 1 98 ? -13.484 0.424 -11.266 1 94.88 98 LEU B CA 1
ATOM 1774 C C . LEU B 1 98 ? -12.438 -0.373 -10.492 1 94.88 98 LEU B C 1
ATOM 1776 O O . LEU B 1 98 ? -11.594 0.206 -9.805 1 94.88 98 LEU B O 1
ATOM 1780 N N . TYR B 1 99 ? -12.508 -1.643 -10.648 1 92.5 99 TYR B N 1
ATOM 1781 C CA . TYR B 1 99 ? -11.625 -2.529 -9.898 1 92.5 99 TYR B CA 1
ATOM 1782 C C . TYR B 1 99 ? -10.172 -2.115 -10.055 1 92.5 99 TYR B C 1
ATOM 1784 O O . TYR B 1 99 ? -9.711 -1.853 -11.164 1 92.5 99 TYR B O 1
ATOM 1792 N N . GLY B 1 100 ? -9.508 -1.944 -8.922 1 93.12 100 GLY B N 1
ATOM 1793 C CA . GLY B 1 100 ? -8.086 -1.63 -8.914 1 93.12 100 GLY B CA 1
ATOM 1794 C C . GLY B 1 100 ? -7.809 -0.139 -8.961 1 93.12 100 GLY B C 1
ATOM 1795 O O . GLY B 1 100 ? -6.672 0.289 -8.75 1 93.12 100 GLY B O 1
ATOM 1796 N N . ASN B 1 101 ? -8.797 0.573 -9.305 1 95.75 101 ASN B N 1
ATOM 1797 C CA . ASN B 1 101 ? -8.688 2.027 -9.242 1 95.75 101 ASN B CA 1
ATOM 1798 C C . ASN B 1 101 ? -9.211 2.57 -7.91 1 95.75 101 ASN B C 1
ATOM 1800 O O . ASN B 1 101 ? -10.414 2.535 -7.648 1 95.75 101 ASN B O 1
ATOM 1804 N N . TRP B 1 102 ? -8.383 3.109 -7.113 1 97.25 102 TRP B N 1
ATOM 1805 C CA . TRP B 1 102 ? -8.734 3.469 -5.742 1 97.25 102 TRP B CA 1
ATOM 1806 C C . TRP B 1 102 ? -9.039 4.957 -5.633 1 97.25 102 TRP B C 1
ATOM 1808 O O . TRP B 1 102 ? -8.18 5.797 -5.93 1 97.25 102 TRP B O 1
ATOM 1818 N N . ASP B 1 103 ? -10.234 5.242 -5.227 1 98 103 ASP B N 1
ATOM 1819 C CA . ASP B 1 103 ? -10.703 6.605 -4.996 1 98 103 ASP B CA 1
ATOM 1820 C C . ASP B 1 103 ? -10.961 6.855 -3.512 1 98 103 ASP B C 1
ATOM 1822 O O . ASP B 1 103 ? -11.266 5.922 -2.766 1 98 103 ASP B O 1
ATOM 1826 N N . ILE B 1 104 ? -10.82 8.078 -3.111 1 98.81 104 ILE B N 1
ATOM 1827 C CA . ILE B 1 104 ? -11.234 8.461 -1.766 1 98.81 104 ILE B CA 1
ATOM 1828 C C . ILE B 1 104 ? -12.727 8.766 -1.757 1 98.81 104 ILE B C 1
ATOM 1830 O O . ILE B 1 104 ? -13.188 9.68 -2.447 1 98.81 104 ILE B O 1
ATOM 1834 N N . ILE B 1 105 ? -13.477 8.086 -0.915 1 98.62 105 ILE B N 1
ATOM 1835 C CA . ILE B 1 105 ? -14.922 8.242 -0.965 1 98.62 105 ILE B CA 1
ATOM 1836 C C . ILE B 1 105 ? -15.414 8.922 0.314 1 98.62 105 ILE B C 1
ATOM 1838 O O . ILE B 1 105 ? -16.547 9.383 0.381 1 98.62 105 ILE B O 1
ATOM 1842 N N . LYS B 1 106 ? -14.656 8.883 1.311 1 98.81 106 LYS B N 1
ATOM 1843 C CA . LYS B 1 106 ? -14.969 9.578 2.557 1 98.81 106 LYS B CA 1
ATOM 1844 C C . LYS B 1 106 ? -13.742 10.289 3.115 1 98.81 106 LYS B C 1
ATOM 1846 O O . LYS B 1 106 ? -12.625 9.789 3.012 1 98.81 106 LYS B O 1
ATOM 1851 N N . PHE B 1 107 ? -13.984 11.414 3.639 1 98.88 107 PHE B N 1
ATOM 1852 C CA . PHE B 1 107 ? -12.945 12.242 4.234 1 98.88 107 PHE B CA 1
ATOM 1853 C C . PHE B 1 107 ? -13.438 12.875 5.535 1 98.88 107 PHE B C 1
ATOM 1855 O O . PHE B 1 107 ? -14.469 13.539 5.551 1 98.88 107 PHE B O 1
ATOM 1862 N N . LYS B 1 108 ? -12.695 12.586 6.641 1 98.81 108 LYS B N 1
ATOM 1863 C CA . LYS B 1 108 ? -12.977 13.195 7.938 1 98.81 108 LYS B CA 1
ATOM 1864 C C . LYS B 1 108 ? -11.719 13.836 8.531 1 98.81 108 LYS B C 1
ATOM 1866 O O . LYS B 1 108 ? -10.625 13.289 8.398 1 98.81 108 LYS B O 1
ATOM 1871 N N . GLN B 1 109 ? -11.906 14.961 9.172 1 98.5 109 GLN B N 1
ATOM 1872 C CA . GLN B 1 109 ? -10.781 15.602 9.836 1 98.5 109 GLN B CA 1
ATOM 1873 C C . GLN B 1 109 ? -11.195 16.203 11.172 1 98.5 109 GLN B C 1
ATOM 1875 O O . GLN B 1 109 ? -12.359 16.578 11.359 1 98.5 109 GLN B O 1
ATOM 1880 N N . LYS B 1 110 ? -10.305 16.203 12.055 1 97.81 110 LYS B N 1
ATOM 1881 C CA . LYS B 1 110 ? -10.469 16.844 13.352 1 97.81 110 LYS B CA 1
ATOM 1882 C C . LYS B 1 110 ? -9.219 17.641 13.734 1 97.81 110 LYS B C 1
ATOM 1884 O O . LYS B 1 110 ? -8.117 17.094 13.773 1 97.81 110 LYS B O 1
ATOM 1889 N N . LYS B 1 111 ? -9.414 18.875 14.055 1 97.5 111 LYS B N 1
ATOM 1890 C CA . LYS B 1 111 ? -8.289 19.719 14.453 1 97.5 111 LYS B CA 1
ATOM 1891 C C . LYS B 1 111 ? -7.766 19.328 15.836 1 97.5 111 LYS B C 1
ATOM 1893 O O . LYS B 1 111 ? -8.547 19.125 16.766 1 97.5 111 LYS B O 1
ATOM 1898 N N . ARG B 1 112 ? -6.508 19.203 15.875 1 96.25 112 ARG B N 1
ATOM 1899 C CA . ARG B 1 112 ? -5.902 18.938 17.172 1 96.25 112 ARG B CA 1
ATOM 1900 C C . ARG B 1 112 ? -5.754 20.234 17.984 1 96.25 112 ARG B C 1
ATOM 1902 O O . ARG B 1 112 ? -5.551 21.312 17.406 1 96.25 112 ARG B O 1
ATOM 1909 N N . SER B 1 113 ? -5.758 19.984 19.297 1 92.12 113 SER B N 1
ATOM 1910 C CA . SER B 1 113 ? -5.559 21.125 20.188 1 92.12 113 SER B CA 1
ATOM 1911 C C . SER B 1 113 ? -4.082 21.484 20.297 1 92.12 113 SER B C 1
ATOM 1913 O O . SER B 1 113 ? -3.736 22.656 20.531 1 92.12 113 SER B O 1
ATOM 1915 N N . ASP B 1 114 ? -3.342 20.391 20.109 1 84.44 114 ASP B N 1
ATOM 1916 C CA . ASP B 1 114 ? -1.905 20.641 20.203 1 84.44 114 ASP B CA 1
ATOM 1917 C C . ASP B 1 114 ? -1.241 20.5 18.844 1 84.44 114 ASP B C 1
ATOM 1919 O O . ASP B 1 114 ? -1.85 19.984 17.891 1 84.44 114 ASP B O 1
ATOM 1923 N N . HIS B 1 115 ? -0.091 21.094 18.734 1 83.31 115 HIS B N 1
ATOM 1924 C CA . HIS B 1 115 ? 0.638 21.078 17.469 1 83.31 115 HIS B CA 1
ATOM 1925 C C . HIS B 1 115 ? 1.62 19.906 17.406 1 83.31 115 HIS B C 1
ATOM 1927 O O . HIS B 1 115 ? 2.549 19.906 16.594 1 83.31 115 HIS B O 1
ATOM 1933 N N . THR B 1 116 ? 1.279 18.859 18.234 1 84.06 116 THR B N 1
ATOM 1934 C CA . THR B 1 116 ? 2.213 17.734 18.266 1 84.06 116 THR B CA 1
ATOM 1935 C C . THR B 1 116 ? 1.949 16.781 17.125 1 84.06 116 THR B C 1
ATOM 1937 O O . THR B 1 116 ? 0.805 16.609 16.688 1 84.06 116 THR B O 1
ATOM 1940 N N . LEU B 1 117 ? 2.971 16.172 16.578 1 86.69 117 LEU B N 1
ATOM 1941 C CA . LEU B 1 117 ? 2.904 15.242 15.453 1 86.69 117 LEU B CA 1
ATOM 1942 C C . LEU B 1 117 ? 3.078 13.805 15.93 1 86.69 117 LEU B C 1
ATOM 1944 O O . LEU B 1 117 ? 3.59 12.961 15.188 1 86.69 117 LEU B O 1
ATOM 1948 N N . THR B 1 118 ? 2.656 13.578 17.172 1 87.62 118 THR B N 1
ATOM 1949 C CA . THR B 1 118 ? 2.779 12.227 17.719 1 87.62 118 THR B CA 1
ATOM 1950 C C . THR B 1 118 ? 1.77 11.289 17.062 1 87.62 118 THR B C 1
ATOM 1952 O O . THR B 1 118 ? 0.616 11.664 16.844 1 87.62 118 THR B O 1
ATOM 1955 N N . CYS B 1 119 ? 2.277 10.102 16.641 1 87.19 119 CYS B N 1
ATOM 1956 C CA . CYS B 1 119 ? 1.406 9.086 16.047 1 87.19 119 CYS B CA 1
ATOM 1957 C C . CYS B 1 119 ? 0.625 8.352 17.141 1 87.19 119 CYS B C 1
ATOM 1959 O O . CYS B 1 119 ? 1.195 7.934 18.141 1 87.19 119 CYS B O 1
ATOM 1961 N N . HIS B 1 120 ? -0.617 8.492 17.219 1 66.25 120 HIS B N 1
ATOM 1962 C CA . HIS B 1 120 ? -1.435 7.805 18.219 1 66.25 120 HIS B CA 1
ATOM 1963 C C . HIS B 1 120 ? -1.925 6.461 17.688 1 66.25 120 HIS B C 1
ATOM 1965 O O . HIS B 1 120 ? -2.314 6.352 16.516 1 66.25 120 HIS B O 1
ATOM 1971 N N . SER B 1 121 ? -1.32 5.301 18.016 1 54.72 121 SER B N 1
ATOM 1972 C CA . SER B 1 121 ? -1.858 3.996 17.641 1 54.72 121 SER B CA 1
ATOM 1973 C C . SER B 1 121 ? -3.166 3.705 18.375 1 54.72 121 SER B C 1
ATOM 1975 O O . SER B 1 121 ? -3.383 4.191 19.484 1 54.72 121 SER B O 1
#

Nearest PDB structures (foldseek):
  7yyh-assembly1_P  TM=5.697E-01  e=1.010E-02  Homo sapiens
  2ciu-assembly1_A  TM=4.876E-01  e=1.159E-01  Saccharomyces cerevisiae
  6k7d-assembly1_A  TM=5.7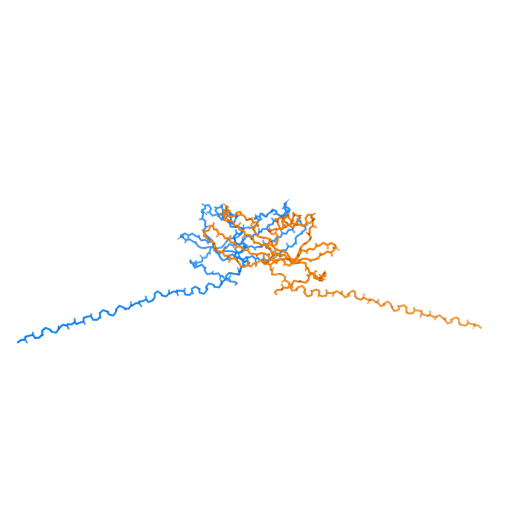28E-01  e=2.723E-01  Escherichia coli K-12
  6w40-assembly1_B  TM=4.725E-01  e=2.723E-01  synthetic construct
  5kpe-assembly1_A  TM=3.955E-01  e=2.723E-01  synthetic construct

Secondary structure (DSSP, 8-state):
-----------------------------HHHHHHHHHTHHHHHHHHHHHHTS--EEEEEEEEEEEE-SSSEEEEEEEEEE-SS-EEEEEEEEE-SSSTT--EEEEEEEEE-SS-------/-----------------------------HHHHHHHHHTHHHHHHHHHHHHTS--EEEEEE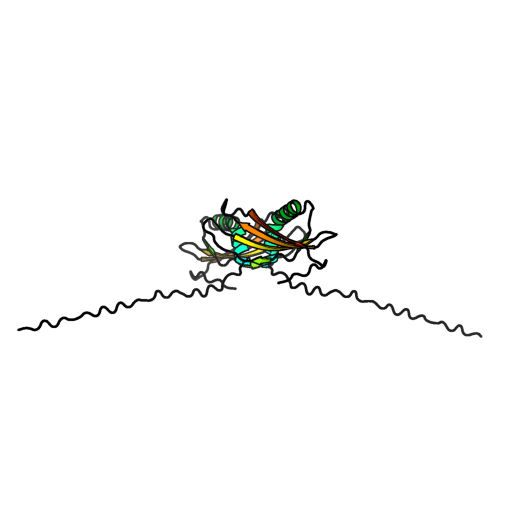EEEEEE-SSSEEEEEEEEEE-SS-EEEEEEEEE-SSSTT--EEEEEEEEE-SS-------

Foldseek 3Di:
DPPPPPPPPPPPPPPPPPPPPCCCQPDDDPVQVVVCVVCVVVVQVVCCVVVVHGKDKDLWDKDDWDADPQWIKIKIWIWIDDPPWIKIKMWMWTCSVPYPDIDTDDIDIDTDPDPDRHRDD/DPPPPPPPPPPPPPPPVPPPPCCCQPDDDPVQVVVCVVCVVVVQVVVCVVVVHGKDKDLWDKDDWDADPQWIKIKIWIWIDDPPWIKIKMWMWTCSVPYPDIDTDDIDIDTDPDPDRHRDD

Sequence (242 aa):
MKVPILILLVATFLFTTPIQAQVESNSQSQQDQIIESILFVTISNELKMKFDNPMSFSCVHGHSFKKTLEGHQFKVDLVAYDNHDTYDVRMTFSDEELYGNWDIIKFKQKKRSDHTLTCHSMKVPILILLVATFLFTTPIQAQVESNSQSQQDQIIESILFVTISNELKMKFDNPMSFSCVHGHSFKKTLEGHQFKVDLVAYDNHDTYDVRMTFSDEELYGNWDIIKFKQKKRSDHTLTCHS

pLDDT: mean 84.04, std 23.17, range [33.16, 98.94]

Radius of gyration: 28.51 Å; Cα contacts (8 Å, |Δi|>4): 376; chains: 2; bounding box: 100×111×60 Å

Solvent-accessible surface area (backbone atoms only — not comparable to full-atom values): 14361 Å² total; per-residue (Å²): 131,85,73,78,79,76,77,76,75,75,75,75,75,73,72,71,66,74,74,67,71,70,66,73,58,82,71,68,50,48,37,26,52,48,50,43,53,67,40,40,67,62,52,42,52,49,43,20,63,76,65,75,37,82,48,48,72,46,62,47,41,55,37,72,61,44,77,53,98,64,36,40,36,32,34,38,37,30,39,36,33,57,100,82,52,26,28,43,33,40,36,30,37,32,16,50,91,42,82,72,47,76,41,78,79,42,80,46,74,44,76,47,93,52,84,71,86,73,69,81,130,132,84,73,77,78,77,75,74,76,76,75,73,74,74,72,71,67,74,76,69,71,70,65,73,58,80,68,68,50,49,37,27,52,48,50,43,51,68,39,39,66,64,53,43,51,52,42,20,65,76,65,76,39,82,49,49,74,45,62,48,42,54,38,72,62,44,79,54,97,64,36,40,36,31,34,38,36,30,38,35,30,55,99,82,51,27,27,43,34,40,36,30,37,32,15,49,91,41,82,73,46,74,41,77,78,43,79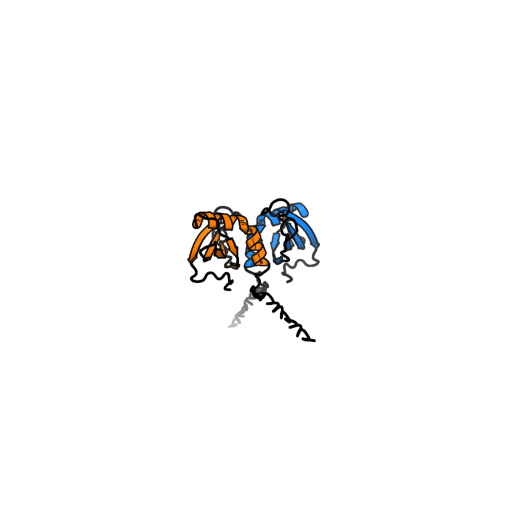,46,76,44,76,47,94,52,85,71,85,74,69,79,131